Protein AF-A0A2S3YTQ3-F1 (afdb_monomer)

Secondary structure (DSSP, 8-state):
------TT-SSS-----------TTS-HHHHHHHSSSS----HHHHHHHHHHHHHHHHHHTTTTPEEPPHHHHHHHGGG-TTS-TTT-EEESS---SSSS-EEETTEEE-SS---TTSHHHHHHHHHHHHHHHHHHHTTSHHHHHHHHHHHHHHHHHHHSS--GG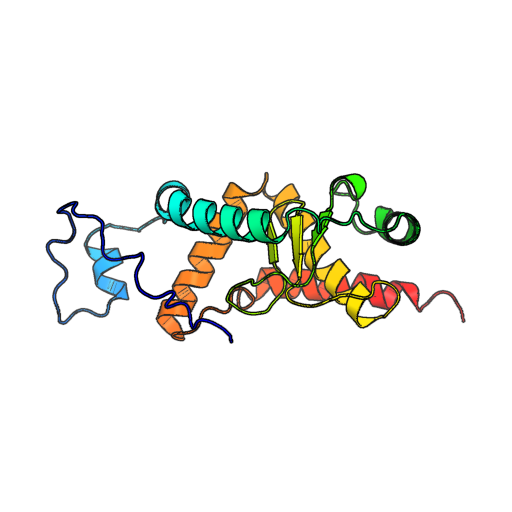G-HHHHHHHHHHHHHHHHTTSTT--

Radius of gyration: 19.58 Å; Cα contacts (8 Å, |Δi|>4): 177; chains: 1; bounding box: 62×34×47 Å

Organism: NCBI:txid194963

Sequence (190 aa):
MFTKFTLVAVILSYPGSAIAACDSDENCSRCLISAFGSCQLTYEAVRPIVDAYRSSLAHQATGRWQSLPSEFSDQIRGKFPSIDLDHVRYATNIFTVHGQAITIGYQIYFPHEIDLREPDGKRLMYHELQHVVQYEDRGGVEPFLVEYIAKAIGKIVQKRSFNVHDDIDLEAEANKKADSVHSGGSASNL

Mean predicted aligned error: 10.93 Å

InterPro domains:
  IPR025295 eCIS core domain [PF13699] (68-137)

Structure (mmCIF, N/CA/C/O backbone):
data_AF-A0A2S3YTQ3-F1
#
_entry.id   AF-A0A2S3YTQ3-F1
#
loop_
_atom_site.group_PDB
_atom_site.id
_atom_site.type_symbol
_atom_site.label_atom_id
_atom_site.label_alt_id
_atom_site.label_comp_id
_atom_site.label_asym_id
_atom_site.label_entity_id
_atom_site.label_seq_id
_atom_site.pdbx_PDB_ins_code
_atom_site.Cartn_x
_atom_site.Cartn_y
_atom_site.Cartn_z
_atom_site.occupancy
_atom_site.B_iso_or_equiv
_atom_site.auth_seq_id
_atom_site.auth_comp_id
_atom_site.auth_asym_id
_atom_site.auth_atom_id
_atom_site.pdbx_PDB_model_num
ATOM 1 N N . MET A 1 1 ? 19.917 13.786 16.518 1.00 34.94 1 MET A N 1
ATOM 2 C CA . MET A 1 1 ? 21.014 14.126 15.587 1.00 34.94 1 MET A CA 1
ATOM 3 C C . MET A 1 1 ? 20.782 13.291 14.332 1.00 34.94 1 MET A C 1
ATOM 5 O O . MET A 1 1 ? 21.156 12.131 14.313 1.00 34.94 1 MET A O 1
ATOM 9 N N . PHE A 1 2 ? 19.998 13.804 13.376 1.00 35.25 2 PHE A N 1
ATOM 10 C CA . PHE A 1 2 ? 19.544 13.040 12.206 1.00 35.25 2 PHE A CA 1
ATOM 11 C C . PHE A 1 2 ? 20.445 13.338 11.009 1.00 35.25 2 PHE A C 1
ATOM 13 O O . PHE A 1 2 ? 20.527 14.475 10.544 1.00 35.25 2 PHE A O 1
ATOM 20 N N . THR A 1 3 ? 21.142 12.309 10.543 1.00 42.28 3 THR A N 1
ATOM 21 C CA . THR A 1 3 ? 22.000 12.336 9.362 1.00 42.28 3 THR A CA 1
ATOM 22 C C . THR A 1 3 ? 21.125 12.530 8.124 1.00 42.28 3 THR A C 1
ATOM 24 O O . THR A 1 3 ? 20.299 11.680 7.801 1.00 42.28 3 THR A O 1
ATOM 27 N N . LYS A 1 4 ? 21.278 13.668 7.439 1.00 38.62 4 LYS A N 1
ATOM 28 C CA . LYS A 1 4 ? 20.698 13.906 6.113 1.00 38.62 4 LYS A CA 1
ATOM 29 C C . LYS A 1 4 ? 21.342 12.919 5.134 1.00 38.62 4 LYS A C 1
ATOM 31 O O . LYS A 1 4 ? 22.498 13.105 4.767 1.00 38.62 4 LYS A O 1
ATOM 36 N N . PHE A 1 5 ? 20.629 11.864 4.751 1.00 43.75 5 PHE A N 1
ATOM 37 C CA . PHE A 1 5 ? 21.089 10.940 3.718 1.00 43.75 5 PHE A CA 1
ATOM 38 C C . PHE A 1 5 ? 20.671 11.443 2.336 1.00 43.75 5 PHE A C 1
ATOM 40 O O . PHE A 1 5 ? 19.493 11.554 2.005 1.00 43.75 5 PHE A O 1
ATOM 47 N N . THR A 1 6 ? 21.686 11.761 1.542 1.00 44.16 6 THR A N 1
ATOM 48 C CA . THR A 1 6 ? 21.637 12.104 0.124 1.00 44.16 6 THR A CA 1
ATOM 49 C C . THR A 1 6 ? 21.164 10.899 -0.695 1.00 44.16 6 THR A C 1
ATOM 51 O O . THR A 1 6 ? 21.973 10.073 -1.106 1.00 44.16 6 THR A O 1
ATOM 54 N N . LEU A 1 7 ? 19.862 10.792 -0.966 1.00 40.72 7 LEU A N 1
ATOM 55 C CA . LEU A 1 7 ? 19.300 9.808 -1.904 1.00 40.72 7 LEU A CA 1
ATOM 56 C C . LEU A 1 7 ? 19.211 10.389 -3.332 1.00 40.72 7 LEU A C 1
ATOM 58 O O . LEU A 1 7 ? 18.142 10.421 -3.930 1.00 40.72 7 LEU A O 1
ATOM 62 N N . VAL A 1 8 ? 20.325 10.907 -3.867 1.00 43.50 8 VAL A N 1
ATOM 63 C CA . VAL A 1 8 ? 20.389 11.449 -5.250 1.00 43.50 8 VAL A CA 1
ATOM 64 C C . VAL A 1 8 ? 21.513 10.812 -6.091 1.00 43.50 8 VAL A C 1
ATOM 66 O O . VAL A 1 8 ? 21.651 11.112 -7.269 1.00 43.50 8 VAL A O 1
ATOM 69 N N . ALA A 1 9 ? 22.296 9.867 -5.560 1.00 40.91 9 ALA A N 1
ATOM 70 C CA . ALA A 1 9 ? 23.506 9.387 -6.243 1.00 40.91 9 ALA A CA 1
ATOM 71 C C . ALA A 1 9 ? 23.606 7.855 -6.382 1.00 40.91 9 ALA A C 1
ATOM 73 O O . ALA A 1 9 ? 24.627 7.279 -6.027 1.00 40.91 9 ALA A O 1
ATOM 74 N N . VAL A 1 10 ? 22.573 7.180 -6.903 1.00 43.53 10 VAL A N 1
ATOM 75 C CA . VAL A 1 10 ? 22.674 5.740 -7.264 1.00 43.53 10 VAL A CA 1
ATOM 76 C C . VAL A 1 10 ? 22.369 5.466 -8.748 1.00 43.53 10 VAL A C 1
ATOM 78 O O . VAL A 1 10 ? 22.347 4.322 -9.177 1.00 43.53 10 VAL A O 1
ATOM 81 N N . ILE A 1 11 ? 22.223 6.498 -9.588 1.00 46.12 11 ILE A N 1
ATOM 82 C CA . ILE A 1 11 ? 21.980 6.310 -11.036 1.00 46.12 11 ILE A CA 1
ATOM 83 C C . ILE A 1 11 ? 23.249 6.502 -11.900 1.00 46.12 11 ILE A C 1
ATOM 85 O O . ILE A 1 11 ? 23.242 6.153 -13.073 1.00 46.12 11 ILE A O 1
ATOM 89 N N . LEU A 1 12 ? 24.384 6.970 -11.360 1.00 41.44 12 LEU A N 1
ATOM 90 C CA . LEU A 1 12 ? 25.536 7.387 -12.191 1.00 41.44 12 LEU A CA 1
ATOM 91 C C . LEU A 1 12 ? 26.785 6.483 -12.158 1.00 41.44 12 LEU A C 1
ATOM 93 O O . LEU A 1 12 ? 27.816 6.871 -12.700 1.00 41.44 12 LEU A O 1
ATOM 97 N N . SER A 1 13 ? 26.721 5.277 -11.587 1.00 40.12 13 SER A N 1
ATOM 98 C CA . SER A 1 13 ? 27.918 4.429 -11.393 1.00 40.12 13 SER A CA 1
ATOM 99 C C . SER A 1 13 ? 27.903 3.105 -12.164 1.00 40.12 13 SER A C 1
ATOM 101 O O . SER A 1 13 ? 28.521 2.142 -11.717 1.00 40.12 13 SER A O 1
ATOM 103 N N . TYR A 1 14 ? 27.212 3.025 -13.303 1.00 42.38 14 TYR A N 1
ATOM 104 C CA . TYR A 1 14 ? 27.374 1.909 -14.240 1.00 42.38 14 TYR A CA 1
ATOM 105 C C . TYR A 1 14 ? 28.350 2.316 -15.356 1.00 42.38 14 TYR A C 1
ATOM 107 O O . TYR A 1 14 ? 27.951 3.030 -16.277 1.00 42.38 14 TYR A O 1
ATOM 115 N N . PRO A 1 15 ? 29.627 1.883 -15.320 1.00 44.59 15 PRO A N 1
ATOM 116 C CA . PRO A 1 15 ? 30.529 2.027 -16.452 1.00 44.59 15 PRO A CA 1
ATOM 117 C C . PRO A 1 15 ? 30.199 0.925 -17.465 1.00 44.59 15 PRO A C 1
ATOM 119 O O . PRO A 1 15 ? 30.827 -0.128 -17.507 1.00 44.59 15 PRO A O 1
ATOM 122 N N . GLY A 1 16 ? 29.151 1.155 -18.249 1.00 44.16 16 GLY A N 1
ATOM 123 C CA . GLY A 1 16 ? 28.757 0.317 -19.374 1.00 44.16 16 GLY A CA 1
ATOM 124 C C . GLY A 1 16 ? 28.408 1.215 -20.548 1.00 44.16 16 GLY A C 1
ATOM 125 O O . GLY A 1 16 ? 27.304 1.741 -20.632 1.00 44.16 16 GLY A O 1
ATOM 126 N N . SER A 1 17 ? 29.387 1.446 -21.414 1.00 48.50 17 SER A N 1
ATOM 127 C CA . SER A 1 17 ? 29.327 2.324 -22.578 1.00 48.50 17 SER A CA 1
ATOM 128 C C . SER A 1 17 ? 28.243 1.895 -23.575 1.00 48.50 17 SER A C 1
ATOM 130 O O . SER A 1 17 ? 28.508 1.115 -24.484 1.00 48.50 17 SER A O 1
ATOM 132 N N . ALA A 1 18 ? 27.026 2.416 -23.418 1.00 47.38 18 ALA A N 1
ATOM 133 C CA . ALA A 1 18 ? 25.974 2.358 -24.439 1.00 47.38 18 ALA A CA 1
ATOM 134 C C . ALA A 1 18 ? 25.052 3.598 -24.450 1.00 47.38 18 ALA A C 1
ATOM 136 O O . ALA A 1 18 ? 23.986 3.561 -25.052 1.00 47.38 18 ALA A O 1
ATOM 137 N N . ILE A 1 19 ? 25.452 4.713 -23.823 1.00 48.53 19 ILE A N 1
ATOM 138 C CA . ILE A 1 19 ? 24.722 5.999 -23.886 1.00 48.53 19 ILE A CA 1
ATOM 139 C C . ILE A 1 19 ? 25.449 6.960 -24.840 1.00 48.53 19 ILE A C 1
ATOM 141 O O . ILE A 1 19 ? 25.784 8.089 -24.488 1.00 48.53 19 ILE A O 1
A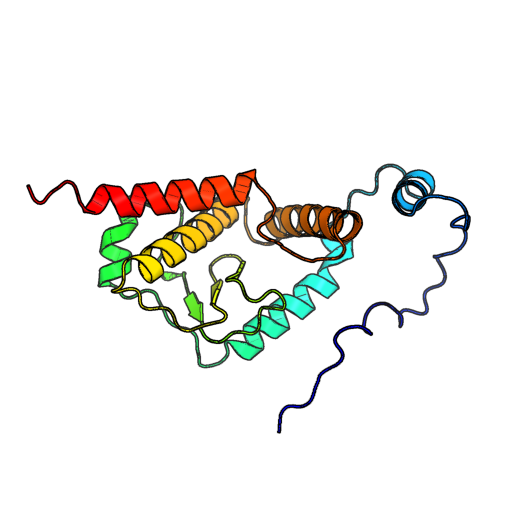TOM 145 N N . ALA A 1 20 ? 25.778 6.488 -26.041 1.00 48.97 20 ALA A N 1
ATOM 146 C CA . ALA A 1 20 ? 26.276 7.354 -27.102 1.00 48.97 20 ALA A CA 1
ATOM 147 C C . ALA A 1 20 ? 25.112 7.711 -28.036 1.00 48.97 20 ALA A C 1
ATOM 149 O O . ALA A 1 20 ? 24.474 6.814 -28.577 1.00 48.97 20 ALA A O 1
ATOM 150 N N . ALA A 1 21 ? 24.920 9.020 -28.234 1.00 46.22 21 ALA A N 1
ATOM 151 C CA . ALA A 1 21 ? 23.995 9.688 -29.156 1.00 46.22 21 ALA A CA 1
ATOM 152 C C . ALA A 1 21 ? 22.568 9.978 -28.644 1.00 46.22 21 ALA A C 1
ATOM 154 O O . ALA A 1 21 ? 21.586 9.483 -29.186 1.00 46.22 21 ALA A O 1
ATOM 155 N N . CYS A 1 22 ? 22.453 10.888 -27.672 1.00 51.84 22 CYS A N 1
ATOM 156 C CA . CYS A 1 22 ? 21.322 11.820 -27.655 1.00 51.84 22 CYS A CA 1
ATOM 157 C C . CYS A 1 22 ? 21.824 13.205 -28.060 1.00 51.84 22 CYS A C 1
ATOM 159 O O . CYS A 1 22 ? 22.803 13.686 -27.488 1.00 51.84 22 CYS A O 1
ATOM 161 N N . ASP A 1 23 ? 21.173 13.812 -29.052 1.00 50.62 23 ASP A N 1
ATOM 162 C CA . ASP A 1 23 ? 21.383 15.208 -29.437 1.00 50.62 23 ASP A CA 1
ATOM 163 C C . ASP A 1 23 ? 20.986 16.123 -28.264 1.00 50.62 23 ASP A C 1
ATOM 165 O O . ASP A 1 23 ? 19.951 15.913 -27.626 1.00 50.62 23 ASP A O 1
ATOM 169 N N . SER A 1 24 ? 21.826 17.108 -27.944 1.00 50.69 24 SER A N 1
ATOM 170 C CA . SER A 1 24 ? 21.625 18.022 -26.815 1.00 50.69 24 SER A CA 1
ATOM 171 C C . SER A 1 24 ? 20.449 18.986 -27.002 1.00 50.69 24 SER A C 1
ATOM 173 O O . SER A 1 24 ? 20.013 19.575 -26.014 1.00 50.69 24 SER A O 1
ATOM 175 N N . ASP A 1 25 ? 19.926 19.119 -28.226 1.00 53.38 25 ASP A N 1
ATOM 176 C CA . ASP A 1 25 ? 18.811 20.019 -28.548 1.00 53.38 25 ASP A CA 1
ATOM 177 C C . ASP A 1 25 ? 17.437 19.315 -28.637 1.00 53.38 25 ASP A C 1
ATOM 179 O O . ASP A 1 25 ? 16.410 19.973 -28.830 1.00 53.38 25 ASP A O 1
ATOM 183 N N . GLU A 1 26 ? 17.362 17.991 -28.436 1.00 44.72 26 GLU A N 1
ATOM 184 C CA . GLU A 1 26 ? 16.084 17.269 -28.413 1.00 44.72 26 GLU A CA 1
ATOM 185 C C . GLU A 1 26 ? 15.506 17.125 -26.995 1.00 44.72 26 GLU A C 1
ATOM 187 O O . GLU A 1 26 ? 16.148 16.665 -26.051 1.00 44.72 26 GLU A O 1
ATOM 192 N N . ASN A 1 27 ? 14.224 17.475 -26.850 1.00 48.12 27 ASN A N 1
ATOM 193 C CA . ASN A 1 27 ? 13.436 17.249 -25.637 1.00 48.12 27 ASN A CA 1
ATOM 194 C C . ASN A 1 27 ? 13.597 15.787 -25.168 1.00 48.12 27 ASN A C 1
ATOM 196 O O . ASN A 1 27 ? 13.400 14.867 -25.960 1.00 48.12 27 ASN A O 1
ATOM 200 N N . CYS A 1 28 ? 13.916 15.566 -23.887 1.00 45.78 28 CYS A N 1
ATOM 201 C CA . CYS A 1 28 ? 14.291 14.262 -23.305 1.00 45.78 28 CYS A CA 1
ATOM 202 C C . CYS A 1 28 ? 13.309 13.106 -23.627 1.00 45.78 28 CYS A C 1
ATOM 204 O O . CYS A 1 28 ? 13.695 11.941 -23.698 1.00 45.78 28 CYS A O 1
ATOM 206 N N . SER A 1 29 ? 12.044 13.428 -23.902 1.00 50.31 29 SER A N 1
ATOM 207 C CA . SER A 1 29 ? 11.003 12.488 -24.327 1.00 50.31 29 SER A CA 1
ATOM 208 C C . SER A 1 29 ? 11.148 11.961 -25.763 1.00 50.31 29 SER A C 1
ATOM 210 O O . SER A 1 29 ? 10.616 10.893 -26.053 1.00 50.31 29 SER A O 1
ATOM 212 N N . ARG A 1 30 ? 11.860 12.651 -26.664 1.00 47.81 30 ARG A N 1
ATOM 213 C CA . ARG A 1 30 ? 12.095 12.189 -28.043 1.00 47.81 30 ARG A CA 1
ATOM 214 C C . ARG A 1 30 ? 13.328 11.309 -28.184 1.00 47.81 30 ARG A C 1
ATOM 216 O O . ARG A 1 30 ? 13.220 10.310 -28.886 1.00 47.81 30 ARG A O 1
ATOM 223 N N . CYS A 1 31 ? 14.420 11.580 -27.466 1.00 47.06 31 CYS A N 1
ATOM 224 C CA . CYS A 1 31 ? 15.629 10.764 -27.617 1.00 47.06 31 CYS A CA 1
ATOM 225 C C . CYS A 1 31 ? 15.421 9.293 -27.199 1.00 47.06 31 CYS A C 1
ATOM 227 O O . CYS A 1 31 ? 15.906 8.369 -27.848 1.00 47.06 31 CYS A O 1
ATOM 229 N N . LEU A 1 32 ? 14.616 9.045 -26.160 1.00 48.44 32 LEU A N 1
ATOM 230 C CA . LEU A 1 32 ? 14.287 7.676 -25.744 1.00 48.44 32 LEU A CA 1
ATOM 231 C C . LEU A 1 32 ? 13.387 6.937 -26.748 1.00 48.44 32 LEU A C 1
ATOM 233 O O . LEU A 1 32 ? 13.409 5.711 -26.803 1.00 48.44 32 LEU A O 1
ATOM 237 N N . ILE A 1 33 ? 12.603 7.664 -27.548 1.00 47.81 33 ILE A N 1
ATOM 238 C CA . ILE A 1 33 ? 11.695 7.084 -28.546 1.00 47.81 33 ILE A CA 1
ATOM 239 C C . ILE A 1 33 ? 12.413 6.880 -29.887 1.00 47.81 33 ILE A C 1
ATOM 241 O O . ILE A 1 33 ? 12.159 5.881 -30.558 1.00 47.81 33 ILE A O 1
ATOM 245 N N . SER A 1 34 ? 13.309 7.795 -30.274 1.00 45.00 34 SER A N 1
ATOM 246 C CA . SER A 1 34 ? 14.026 7.755 -31.553 1.00 45.00 34 SER A CA 1
ATOM 247 C C . SER A 1 34 ? 15.193 6.761 -31.561 1.00 45.00 34 SER A C 1
ATOM 249 O O . SER A 1 34 ? 15.391 6.091 -32.572 1.00 45.00 34 SER A O 1
ATOM 251 N N . ALA A 1 35 ? 15.917 6.593 -30.447 1.00 51.66 35 ALA A N 1
ATOM 252 C CA . ALA A 1 35 ? 17.022 5.631 -30.356 1.00 51.66 35 ALA A CA 1
ATOM 253 C C . ALA A 1 35 ? 16.562 4.179 -30.097 1.00 51.66 35 ALA A C 1
ATOM 255 O O . ALA A 1 35 ? 17.279 3.240 -30.437 1.00 51.66 35 ALA A O 1
ATOM 256 N N . PHE A 1 36 ? 15.366 3.982 -29.525 1.00 49.56 36 PHE A N 1
ATOM 257 C CA . PHE A 1 36 ? 14.917 2.678 -29.010 1.00 49.56 36 PHE A CA 1
ATOM 258 C C . PHE A 1 36 ? 13.466 2.325 -29.357 1.00 49.56 36 PHE A C 1
ATOM 260 O O . PHE A 1 36 ? 12.804 1.701 -28.536 1.00 49.56 36 PHE A O 1
ATOM 267 N N . GLY A 1 37 ? 12.967 2.746 -30.529 1.00 40.19 37 GLY A N 1
ATOM 268 C CA . GLY A 1 37 ? 11.672 2.363 -31.121 1.00 40.19 37 GLY A CA 1
ATOM 269 C C . GLY A 1 37 ? 10.688 1.667 -30.171 1.00 40.19 37 GLY A C 1
ATOM 270 O O . GLY A 1 37 ? 10.783 0.463 -29.963 1.00 40.19 37 GLY A O 1
ATOM 271 N N . SER A 1 38 ? 9.731 2.414 -29.606 1.00 45.97 38 SER A N 1
ATOM 272 C CA . SER A 1 38 ? 8.792 1.925 -28.577 1.00 45.97 38 SER A CA 1
ATOM 273 C C . SER A 1 38 ? 9.508 1.241 -27.406 1.00 45.97 38 SER A C 1
ATOM 275 O O . SER A 1 38 ? 9.496 0.019 -27.285 1.00 45.97 38 SER A O 1
ATOM 277 N N . CYS A 1 39 ? 10.104 2.043 -26.519 1.00 50.59 39 CYS A N 1
ATOM 278 C CA . CYS A 1 39 ? 10.697 1.560 -25.277 1.00 50.59 39 CYS A CA 1
ATOM 279 C C . CYS A 1 39 ? 9.591 0.980 -24.378 1.00 50.59 39 CYS A C 1
ATOM 281 O O . CYS A 1 39 ? 9.001 1.670 -23.545 1.00 50.59 39 CYS A O 1
ATOM 283 N N . GLN A 1 40 ? 9.251 -0.290 -24.601 1.00 58.50 40 GLN A N 1
ATOM 284 C CA . GLN A 1 40 ? 8.528 -1.092 -23.633 1.00 58.50 40 GLN A CA 1
ATOM 285 C C . GLN A 1 40 ? 9.483 -1.271 -22.465 1.00 58.50 40 GLN A C 1
ATOM 287 O O . GLN A 1 40 ? 10.433 -2.049 -22.525 1.00 58.50 40 GLN A O 1
ATOM 292 N N . LEU A 1 41 ? 9.267 -0.473 -21.426 1.00 65.06 41 LEU A N 1
ATOM 293 C CA . LEU A 1 41 ? 9.999 -0.579 -20.181 1.00 65.06 41 LEU A CA 1
ATOM 294 C C . LEU A 1 41 ? 9.635 -1.939 -19.575 1.00 65.06 41 LEU A C 1
ATOM 296 O O . LEU A 1 41 ? 8.546 -2.117 -19.032 1.00 65.06 41 LEU A O 1
ATOM 300 N N . THR A 1 42 ? 10.494 -2.937 -19.774 1.00 77.56 42 THR A N 1
ATOM 301 C CA . THR A 1 42 ? 10.262 -4.277 -19.234 1.00 77.56 42 THR A CA 1
ATOM 302 C C . THR A 1 42 ? 10.520 -4.270 -17.733 1.00 77.56 42 THR A C 1
ATOM 304 O O . THR A 1 42 ? 11.316 -3.471 -17.232 1.00 77.56 42 THR A O 1
ATOM 307 N N . TYR A 1 43 ? 9.885 -5.195 -17.009 1.00 79.81 43 TYR A N 1
ATOM 308 C CA . TYR A 1 43 ? 10.185 -5.411 -15.593 1.00 79.81 43 TYR A CA 1
ATOM 309 C C . TYR A 1 43 ? 11.685 -5.577 -15.355 1.00 79.81 43 TYR A C 1
ATOM 311 O O . TYR A 1 43 ? 12.239 -4.934 -14.473 1.00 79.81 43 TYR A O 1
ATOM 319 N N . GLU A 1 44 ? 12.356 -6.355 -16.206 1.00 83.69 44 GLU A N 1
ATOM 320 C CA . GLU A 1 44 ? 13.792 -6.625 -16.119 1.00 83.69 44 GLU A CA 1
ATOM 321 C C . GLU A 1 44 ? 14.654 -5.356 -16.109 1.00 83.69 44 GLU A C 1
ATOM 323 O O . GLU A 1 44 ? 15.644 -5.297 -15.382 1.00 83.69 44 GLU A O 1
ATOM 328 N N . ALA A 1 45 ? 14.261 -4.312 -16.847 1.00 82.44 45 ALA A N 1
ATOM 329 C CA . ALA A 1 45 ? 15.005 -3.055 -16.882 1.00 82.44 45 ALA A CA 1
ATOM 330 C C . ALA A 1 45 ? 14.949 -2.287 -15.548 1.00 82.44 45 ALA A C 1
ATOM 332 O O . ALA A 1 45 ? 15.903 -1.595 -15.192 1.00 82.44 45 ALA A O 1
ATOM 333 N N . VAL A 1 46 ? 13.849 -2.409 -14.798 1.00 78.38 46 VAL A N 1
ATOM 334 C CA . VAL A 1 46 ? 13.651 -1.715 -13.509 1.00 78.38 46 VAL A CA 1
ATOM 335 C C . VAL A 1 46 ? 13.810 -2.618 -12.298 1.00 78.38 46 VAL A C 1
ATOM 337 O O . VAL A 1 46 ? 13.911 -2.110 -11.180 1.00 78.38 46 VAL A O 1
ATOM 340 N N . ARG A 1 47 ? 13.881 -3.936 -12.500 1.00 85.44 47 ARG A N 1
ATOM 341 C CA . ARG A 1 47 ? 13.932 -4.940 -11.437 1.00 85.44 47 ARG A CA 1
ATOM 342 C C . ARG A 1 47 ? 14.978 -4.619 -10.366 1.00 85.44 47 ARG A C 1
ATOM 344 O O . ARG A 1 47 ? 14.603 -4.626 -9.199 1.00 85.44 47 ARG A O 1
ATOM 351 N N . PRO A 1 48 ? 16.229 -4.222 -10.686 1.00 86.38 48 PRO A N 1
ATOM 352 C CA . PRO A 1 48 ? 17.214 -3.908 -9.648 1.00 86.38 48 PRO A CA 1
ATOM 353 C C . PRO A 1 48 ? 16.801 -2.745 -8.733 1.00 86.38 48 PRO A C 1
ATOM 355 O O . PRO A 1 48 ? 17.056 -2.780 -7.531 1.00 86.38 48 PRO A O 1
ATOM 358 N N . ILE A 1 49 ? 16.143 -1.720 -9.286 1.00 81.56 49 ILE A N 1
ATOM 359 C CA . ILE A 1 49 ? 15.664 -0.556 -8.526 1.00 81.56 49 ILE A CA 1
ATOM 360 C C . ILE A 1 49 ? 14.488 -0.972 -7.640 1.00 81.56 49 ILE A C 1
ATOM 362 O O . ILE A 1 49 ? 14.440 -0.620 -6.461 1.00 81.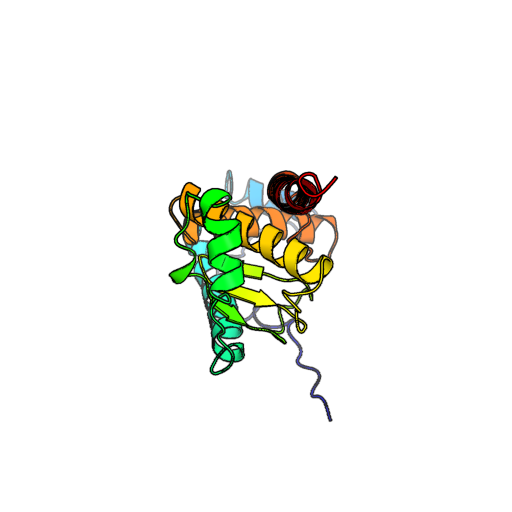56 49 ILE A O 1
ATOM 366 N N . VAL A 1 50 ? 13.566 -1.758 -8.200 1.00 84.38 50 VAL A N 1
ATOM 367 C CA 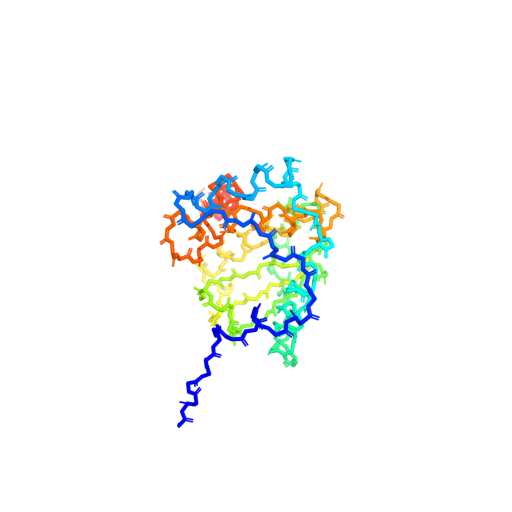. VAL A 1 50 ? 12.417 -2.317 -7.482 1.00 84.38 50 VAL A CA 1
ATOM 368 C C . VAL A 1 50 ? 12.858 -3.193 -6.325 1.00 84.38 50 VAL A C 1
ATOM 370 O O . VAL A 1 50 ? 12.381 -3.013 -5.209 1.00 84.38 50 VAL A O 1
ATOM 373 N N . ASP A 1 51 ? 13.781 -4.115 -6.569 1.00 88.06 51 ASP A N 1
ATOM 374 C CA . ASP A 1 51 ? 14.269 -5.049 -5.564 1.00 88.06 51 ASP A CA 1
ATOM 375 C C . ASP A 1 51 ? 15.025 -4.317 -4.458 1.00 88.06 51 ASP A C 1
ATOM 377 O O . ASP A 1 51 ? 14.802 -4.595 -3.280 1.00 88.06 51 ASP A O 1
ATOM 381 N N . ALA A 1 52 ? 15.847 -3.320 -4.804 1.00 85.81 52 ALA A N 1
ATOM 382 C CA . ALA A 1 52 ? 16.501 -2.469 -3.815 1.00 85.81 52 ALA A CA 1
ATOM 383 C C . ALA A 1 52 ? 15.476 -1.713 -2.952 1.00 85.81 52 ALA A C 1
ATOM 385 O O . ALA A 1 52 ? 15.613 -1.654 -1.726 1.00 85.81 52 ALA A O 1
ATOM 386 N N . TYR A 1 53 ? 14.421 -1.175 -3.569 1.00 86.44 53 TYR A N 1
ATOM 387 C CA . TYR A 1 53 ? 13.364 -0.466 -2.856 1.00 86.44 53 TYR A CA 1
ATOM 388 C C . TYR A 1 53 ? 12.554 -1.395 -1.940 1.00 86.44 53 TYR A C 1
ATOM 390 O O . TYR A 1 53 ? 12.413 -1.120 -0.748 1.00 86.44 53 TYR A O 1
ATOM 398 N N . ARG A 1 54 ? 12.108 -2.547 -2.456 1.00 91.81 54 ARG A N 1
ATOM 399 C CA . ARG A 1 54 ? 11.412 -3.593 -1.689 1.00 91.81 54 ARG A CA 1
ATOM 400 C C . ARG A 1 54 ? 12.262 -4.098 -0.532 1.00 91.81 54 ARG A C 1
ATOM 402 O O . ARG A 1 54 ? 11.764 -4.208 0.585 1.00 91.81 54 ARG A O 1
ATOM 409 N N . SER A 1 55 ? 13.545 -4.361 -0.774 1.00 93.94 55 SER A N 1
ATOM 410 C CA . SER A 1 55 ? 14.482 -4.789 0.263 1.00 93.94 55 SER A CA 1
ATOM 411 C C . SER A 1 55 ? 14.629 -3.732 1.357 1.00 93.94 55 SER A C 1
ATOM 413 O O . SER A 1 55 ? 14.685 -4.087 2.533 1.00 93.94 55 SER A O 1
ATOM 415 N N . SER A 1 56 ? 14.671 -2.444 1.000 1.00 92.94 56 SER A N 1
ATOM 416 C CA . SER A 1 56 ? 14.711 -1.346 1.972 1.00 92.94 56 SER A CA 1
ATOM 417 C C . SER A 1 56 ? 13.448 -1.304 2.838 1.00 92.94 56 SER A C 1
ATOM 419 O O . SER A 1 56 ? 13.550 -1.243 4.064 1.00 92.94 56 SER A O 1
ATOM 421 N N . LEU A 1 57 ? 12.260 -1.392 2.230 1.00 94.44 57 LEU A N 1
ATOM 422 C CA . LEU A 1 57 ? 10.986 -1.423 2.958 1.00 94.44 57 LEU A CA 1
ATOM 423 C C . LEU A 1 57 ? 10.892 -2.643 3.889 1.00 94.44 57 LEU A C 1
ATOM 425 O O . LEU A 1 57 ? 10.591 -2.501 5.075 1.00 94.44 57 LEU A O 1
ATOM 429 N N . ALA A 1 58 ? 11.219 -3.834 3.381 1.00 97.06 58 ALA A N 1
ATOM 430 C CA . ALA A 1 58 ? 11.196 -5.073 4.153 1.00 97.06 58 ALA A CA 1
ATOM 431 C C . ALA A 1 58 ? 12.176 -5.032 5.337 1.00 97.06 58 ALA A C 1
ATOM 433 O O . ALA A 1 58 ? 11.838 -5.462 6.441 1.00 97.06 58 ALA A O 1
ATOM 434 N N . HIS A 1 59 ? 13.372 -4.465 5.140 1.00 98.00 59 HIS A N 1
ATOM 435 C CA . HIS A 1 59 ? 14.339 -4.283 6.218 1.00 98.00 59 HIS A CA 1
ATOM 436 C C . HIS A 1 59 ? 13.781 -3.378 7.325 1.00 98.00 59 HIS A C 1
ATOM 438 O O . HIS A 1 59 ? 13.806 -3.763 8.493 1.00 98.00 59 HIS A O 1
ATOM 444 N N . GLN A 1 60 ? 13.197 -2.229 6.967 1.00 98.00 60 GLN A N 1
ATOM 445 C CA . GLN A 1 60 ? 12.563 -1.313 7.924 1.00 98.00 60 GLN A CA 1
ATOM 446 C C . GLN A 1 60 ? 11.396 -1.954 8.693 1.00 98.00 60 GLN A C 1
ATOM 448 O O . GLN A 1 60 ? 11.188 -1.645 9.867 1.00 98.00 60 GLN A O 1
ATOM 453 N N . ALA A 1 61 ? 10.650 -2.855 8.050 1.00 98.38 61 ALA A N 1
ATOM 454 C CA . ALA A 1 61 ? 9.516 -3.557 8.647 1.00 98.38 61 ALA A CA 1
ATOM 455 C C . ALA A 1 61 ? 9.915 -4.745 9.548 1.00 98.38 61 ALA A C 1
ATOM 457 O O . ALA A 1 61 ? 9.061 -5.335 10.216 1.00 98.38 61 ALA A O 1
ATOM 458 N N . THR A 1 62 ? 11.202 -5.104 9.608 1.00 98.06 62 THR A N 1
ATOM 459 C CA . THR A 1 62 ? 11.683 -6.224 10.431 1.00 98.06 62 THR A CA 1
ATOM 460 C C . THR A 1 62 ? 11.328 -6.004 11.904 1.00 98.06 62 THR A C 1
ATOM 462 O O . THR A 1 62 ? 11.666 -4.982 12.498 1.00 98.06 62 THR A O 1
ATOM 465 N N . GLY A 1 63 ? 10.623 -6.972 12.499 1.00 98.12 63 GLY A N 1
ATOM 466 C CA . GLY A 1 63 ? 10.132 -6.890 13.880 1.00 98.12 63 GLY A CA 1
ATOM 467 C C . GLY A 1 63 ? 8.907 -5.989 14.089 1.00 98.12 63 GLY A C 1
ATOM 468 O O . GLY A 1 63 ? 8.471 -5.840 15.225 1.00 98.12 63 GLY A O 1
ATOM 469 N N . ARG A 1 64 ? 8.338 -5.403 13.024 1.00 98.12 64 ARG A N 1
ATOM 470 C CA . ARG A 1 64 ? 7.169 -4.499 13.077 1.00 98.12 64 ARG A CA 1
ATOM 471 C C . ARG A 1 64 ? 5.932 -5.041 12.360 1.00 98.12 64 ARG A C 1
ATOM 473 O O . ARG A 1 64 ? 4.902 -4.374 12.341 1.00 98.12 64 ARG A O 1
ATOM 480 N N . TRP A 1 65 ? 6.034 -6.228 11.765 1.00 98.50 65 TRP A N 1
ATOM 481 C CA . TRP A 1 65 ? 4.943 -6.852 11.023 1.00 98.50 65 TRP A CA 1
ATOM 482 C C . TRP A 1 65 ? 3.770 -7.236 11.919 1.00 98.50 65 TRP A C 1
ATOM 484 O O . TRP A 1 65 ? 3.861 -8.163 12.724 1.00 98.50 65 TRP A O 1
ATOM 494 N N . GLN A 1 66 ? 2.632 -6.611 11.673 1.00 98.62 66 GLN A N 1
ATOM 495 C CA . GLN A 1 66 ? 1.349 -6.904 12.291 1.00 98.62 66 GLN A CA 1
ATOM 496 C C . GLN A 1 66 ? 0.482 -7.702 11.312 1.00 98.62 66 GLN A C 1
ATOM 498 O O . GLN A 1 66 ? 0.621 -7.572 10.093 1.00 98.62 66 GLN A O 1
ATOM 503 N N . SER A 1 67 ? -0.361 -8.583 11.841 1.00 98.56 67 SER A N 1
ATOM 504 C CA . SER A 1 67 ? -1.476 -9.167 11.086 1.00 98.56 67 SER A CA 1
ATOM 505 C C . SER A 1 67 ? -2.703 -8.281 11.258 1.00 98.56 67 SER A C 1
ATOM 507 O O . SER A 1 67 ? -2.790 -7.537 12.238 1.00 98.56 67 SER A O 1
ATOM 509 N N . LEU A 1 68 ? -3.667 -8.374 10.342 1.00 98.31 68 LEU A N 1
ATOM 510 C CA . LEU A 1 68 ? -4.968 -7.748 10.567 1.00 98.31 68 LEU A CA 1
ATOM 511 C C . LEU A 1 68 ? -5.602 -8.314 11.853 1.00 98.31 68 LEU A C 1
ATOM 513 O O . LEU A 1 68 ? -5.570 -9.532 12.052 1.00 98.31 68 LEU A O 1
ATOM 517 N N . PRO A 1 69 ? -6.179 -7.473 12.733 1.00 98.19 69 PRO A N 1
ATOM 518 C CA . PRO A 1 69 ? -6.953 -7.965 13.867 1.00 98.19 69 PRO A CA 1
ATOM 519 C C . PRO A 1 69 ? -8.080 -8.879 13.378 1.00 98.19 69 PRO A C 1
ATOM 521 O O . PRO A 1 69 ? -8.775 -8.518 12.429 1.00 98.19 69 PRO A O 1
ATOM 524 N N . SER A 1 70 ? -8.290 -10.026 14.029 1.00 97.81 70 SER A N 1
ATOM 525 C CA . SER A 1 70 ? -9.283 -11.018 13.584 1.00 97.81 70 SER A CA 1
ATOM 526 C C . SER A 1 70 ? -10.694 -10.438 13.499 1.00 97.81 70 SER A C 1
ATOM 528 O O . SER A 1 70 ? -11.390 -10.637 12.515 1.00 97.81 70 SER A O 1
ATOM 530 N N . GLU A 1 71 ? -11.089 -9.625 14.483 1.00 97.19 71 GLU A N 1
ATOM 531 C CA . GLU A 1 71 ? -12.379 -8.928 14.456 1.00 97.19 71 GLU A CA 1
ATOM 532 C C . GLU A 1 71 ? -12.525 -8.040 13.209 1.00 97.19 71 GLU A C 1
ATOM 534 O O . GLU A 1 71 ? -13.583 -8.000 12.583 1.00 97.19 71 GLU A O 1
ATOM 539 N N . PHE A 1 72 ? -11.454 -7.342 12.824 1.00 97.00 72 PHE A N 1
ATOM 540 C CA . PHE A 1 72 ? -11.461 -6.482 11.647 1.00 97.00 72 PHE A CA 1
ATOM 541 C C . PHE A 1 72 ? -11.522 -7.301 10.355 1.00 97.00 72 PHE A C 1
ATOM 543 O O . PHE A 1 72 ? -12.324 -6.977 9.479 1.00 97.00 72 PHE A O 1
ATOM 550 N N . SER A 1 73 ? -10.712 -8.360 10.231 1.00 97.69 73 SER A N 1
ATOM 551 C CA . SER A 1 73 ? -10.705 -9.207 9.034 1.00 97.69 73 SER A CA 1
ATOM 552 C C . SER A 1 73 ? -12.032 -9.947 8.855 1.00 97.69 73 SER A C 1
ATOM 554 O O . SER A 1 73 ? -12.573 -9.946 7.750 1.00 97.69 73 SER A O 1
ATOM 556 N N . ASP A 1 74 ? -12.622 -10.478 9.925 1.00 96.81 74 ASP A N 1
ATOM 557 C CA . ASP A 1 74 ? -13.919 -11.161 9.888 1.00 96.81 74 ASP A CA 1
ATOM 558 C C . ASP A 1 74 ? -15.048 -10.231 9.421 1.00 96.81 74 ASP A C 1
ATOM 560 O O . ASP A 1 74 ? -15.869 -10.621 8.588 1.00 96.81 74 ASP A O 1
ATOM 564 N N . GLN A 1 75 ? -15.052 -8.970 9.871 1.00 96.00 75 GLN A N 1
ATOM 565 C CA . GLN A 1 75 ? -16.041 -7.970 9.448 1.00 96.00 75 GLN A CA 1
ATOM 566 C C . GLN A 1 75 ? -15.982 -7.642 7.949 1.00 96.00 75 GLN A C 1
ATOM 568 O O . GLN A 1 75 ? -16.995 -7.244 7.364 1.00 96.00 75 GLN A O 1
ATOM 573 N N . ILE A 1 76 ? -14.814 -7.767 7.312 1.00 96.62 76 ILE A N 1
ATOM 574 C CA . ILE A 1 76 ? -14.619 -7.345 5.916 1.00 96.62 76 ILE A CA 1
ATOM 575 C C . ILE A 1 76 ? -14.356 -8.485 4.943 1.00 96.62 76 ILE A C 1
ATOM 577 O O . ILE A 1 76 ? -14.329 -8.231 3.740 1.00 96.62 76 ILE A O 1
ATOM 581 N N . ARG A 1 77 ? -14.218 -9.727 5.417 1.00 97.12 77 ARG A N 1
ATOM 582 C CA . ARG A 1 77 ? -13.909 -10.898 4.583 1.00 97.12 77 ARG A CA 1
ATOM 583 C C . ARG A 1 77 ? -14.851 -11.029 3.386 1.00 97.12 77 ARG A C 1
ATOM 585 O O . ARG A 1 77 ? -14.403 -11.194 2.259 1.00 97.12 77 ARG A O 1
ATOM 592 N N . GLY A 1 78 ? -16.154 -10.827 3.596 1.00 96.62 78 GLY A N 1
ATOM 593 C CA . GLY A 1 78 ? -17.147 -10.855 2.512 1.00 96.62 78 GLY A CA 1
ATOM 594 C C . GLY A 1 78 ? -17.041 -9.704 1.498 1.00 96.62 78 GLY A C 1
ATOM 595 O O . GLY A 1 78 ? -17.609 -9.790 0.414 1.00 96.62 78 GLY A O 1
ATOM 596 N N . LYS A 1 79 ? -16.328 -8.620 1.826 1.00 96.50 79 LYS A N 1
ATOM 597 C CA . LYS A 1 79 ? -16.162 -7.434 0.968 1.00 96.50 79 LYS A CA 1
ATOM 598 C C . LYS A 1 79 ? -14.912 -7.503 0.083 1.00 96.50 79 LYS A C 1
ATOM 600 O O . LYS A 1 79 ? -14.867 -6.789 -0.925 1.00 96.50 79 LYS A O 1
ATOM 605 N N . PHE A 1 80 ? -13.953 -8.360 0.437 1.00 97.38 80 PHE A N 1
ATOM 606 C CA . PHE A 1 80 ? -12.699 -8.607 -0.282 1.00 97.38 80 PHE A CA 1
ATOM 607 C C . PHE A 1 80 ? -12.521 -10.112 -0.577 1.00 97.38 80 PHE A C 1
ATOM 609 O O . PHE A 1 80 ? -11.578 -10.725 -0.088 1.00 97.38 80 PHE A O 1
ATOM 616 N N . PRO A 1 81 ? -13.433 -10.740 -1.345 1.00 96.88 81 PRO A N 1
ATOM 617 C CA . PRO A 1 81 ? -13.464 -12.196 -1.506 1.00 96.88 81 PRO A CA 1
ATOM 618 C C . PRO A 1 81 ? -12.337 -12.765 -2.380 1.00 96.88 81 PRO A C 1
ATOM 620 O O . PRO A 1 81 ? -12.144 -13.976 -2.385 1.00 96.88 81 PRO A O 1
ATOM 623 N N . SER A 1 82 ? -11.640 -11.928 -3.153 1.00 96.44 82 SER A N 1
ATOM 624 C CA . SER A 1 82 ? -10.573 -12.361 -4.062 1.00 96.44 82 SER A CA 1
ATOM 625 C C . SER A 1 82 ? -9.218 -12.531 -3.383 1.00 96.44 82 SER A C 1
ATOM 627 O O . SER A 1 82 ? -8.334 -13.117 -3.990 1.00 96.44 82 SER A O 1
ATOM 629 N N . ILE A 1 83 ? -9.046 -12.064 -2.144 1.00 97.75 83 ILE A N 1
ATOM 630 C CA . ILE A 1 83 ? -7.765 -12.119 -1.432 1.00 97.75 83 ILE A CA 1
ATOM 631 C C . ILE A 1 83 ? -7.889 -12.892 -0.126 1.00 97.75 83 ILE A C 1
ATOM 633 O O . ILE A 1 83 ? -8.924 -12.868 0.544 1.00 97.75 83 ILE A O 1
ATOM 637 N N . ASP A 1 84 ? -6.794 -13.532 0.274 1.00 97.75 84 ASP A N 1
ATOM 638 C CA . ASP A 1 84 ? -6.679 -14.123 1.602 1.00 97.75 84 ASP A CA 1
ATOM 639 C C . ASP A 1 84 ? -6.221 -13.072 2.626 1.00 97.75 84 ASP A C 1
ATOM 641 O O . ASP A 1 84 ? -5.048 -12.692 2.686 1.00 97.75 84 ASP A O 1
ATOM 645 N N . LEU A 1 85 ? -7.156 -12.596 3.452 1.00 98.06 85 LEU A N 1
ATOM 646 C CA . LEU A 1 85 ? -6.872 -11.614 4.503 1.00 98.06 85 LEU A CA 1
ATOM 647 C C . LEU A 1 85 ? -5.898 -12.135 5.570 1.00 98.06 85 LEU A C 1
ATOM 649 O O . LEU A 1 85 ? -5.261 -11.322 6.239 1.00 98.06 85 LEU A O 1
ATOM 653 N N . ASP A 1 86 ? -5.746 -13.453 5.716 1.00 97.94 86 ASP A N 1
ATOM 654 C CA . ASP A 1 86 ? -4.854 -14.046 6.716 1.00 97.94 86 ASP A CA 1
ATOM 655 C C . ASP A 1 86 ? -3.378 -13.963 6.273 1.00 97.94 86 ASP A C 1
ATOM 657 O O . ASP A 1 86 ? -2.462 -13.982 7.102 1.00 97.94 86 ASP A O 1
ATOM 661 N N . HIS A 1 87 ? -3.135 -13.778 4.969 1.00 97.94 87 HIS A N 1
ATOM 662 C CA . HIS A 1 87 ? -1.816 -13.488 4.406 1.00 97.94 87 HIS A CA 1
ATOM 663 C C . HIS A 1 87 ? -1.446 -12.001 4.445 1.00 97.94 87 HIS A C 1
ATOM 665 O O . HIS A 1 87 ? -0.265 -11.669 4.302 1.00 97.94 87 HIS A O 1
ATOM 671 N N . VAL A 1 88 ? -2.414 -11.102 4.658 1.00 98.38 88 VAL A N 1
ATOM 672 C CA . VAL A 1 88 ? -2.149 -9.660 4.698 1.00 98.38 88 VAL A CA 1
ATOM 673 C C . VAL A 1 88 ? -1.367 -9.295 5.957 1.00 98.38 88 VAL A C 1
ATOM 675 O O . VAL A 1 88 ? -1.771 -9.576 7.089 1.00 98.38 88 VAL A O 1
ATOM 678 N N . ARG A 1 89 ? -0.242 -8.605 5.757 1.00 98.56 89 ARG A N 1
ATOM 679 C CA . ARG A 1 89 ? 0.605 -8.068 6.826 1.00 98.56 89 ARG A CA 1
ATOM 680 C C . ARG A 1 89 ? 0.824 -6.583 6.621 1.00 98.56 89 ARG A C 1
ATOM 682 O O . ARG A 1 89 ? 1.003 -6.134 5.492 1.00 98.56 89 ARG A O 1
ATOM 689 N N . TYR A 1 90 ? 0.882 -5.829 7.714 1.00 98.75 90 TYR A N 1
ATOM 690 C CA . TYR A 1 90 ? 1.208 -4.408 7.656 1.00 98.75 90 TYR A CA 1
ATOM 691 C C . TYR A 1 90 ? 2.290 -4.009 8.658 1.00 98.75 90 TYR A C 1
ATOM 693 O O . TYR A 1 90 ? 2.484 -4.669 9.678 1.00 98.75 90 TYR A O 1
ATOM 701 N N . ALA A 1 91 ? 3.009 -2.930 8.365 1.00 98.69 91 ALA A N 1
ATOM 702 C CA . ALA A 1 91 ? 3.978 -2.318 9.269 1.00 98.69 91 ALA A CA 1
ATOM 703 C C . ALA A 1 91 ? 3.825 -0.793 9.254 1.00 98.69 91 ALA A C 1
ATOM 705 O O . ALA A 1 91 ? 3.588 -0.205 8.201 1.00 98.69 91 ALA A O 1
ATOM 706 N N . THR A 1 92 ? 3.971 -0.154 10.415 1.00 98.62 92 THR A N 1
ATOM 707 C CA . THR A 1 92 ? 3.849 1.301 10.595 1.00 98.62 92 THR A CA 1
ATOM 708 C C . THR A 1 92 ? 5.211 1.967 10.809 1.00 98.62 92 THR A C 1
ATOM 710 O O . THR A 1 92 ? 6.222 1.308 11.087 1.00 98.62 92 THR A O 1
ATOM 713 N N . ASN A 1 93 ? 5.245 3.297 10.674 1.00 98.19 93 ASN A N 1
ATOM 714 C CA . ASN A 1 93 ? 6.456 4.124 10.750 1.00 98.19 93 ASN A CA 1
ATOM 715 C C . ASN A 1 93 ? 7.555 3.690 9.760 1.00 98.19 93 ASN A C 1
ATOM 717 O O . ASN A 1 93 ? 8.732 3.569 10.127 1.00 98.19 93 ASN A O 1
ATOM 721 N N . ILE A 1 94 ? 7.162 3.418 8.513 1.00 97.62 94 ILE A N 1
ATOM 722 C CA . ILE A 1 94 ? 8.050 3.022 7.416 1.00 97.62 94 ILE A CA 1
ATOM 723 C C . ILE A 1 94 ? 8.348 4.223 6.515 1.00 97.62 94 ILE A C 1
ATOM 725 O O . ILE A 1 94 ? 7.449 4.890 6.015 1.00 97.62 94 ILE A O 1
ATOM 729 N N . PHE A 1 95 ? 9.618 4.502 6.243 1.00 94.06 95 PHE A N 1
ATOM 730 C CA . PHE A 1 95 ? 9.988 5.557 5.308 1.00 94.06 95 PHE A CA 1
ATOM 731 C C . PHE A 1 95 ? 9.768 5.097 3.858 1.00 94.06 95 PHE A C 1
ATOM 733 O O . PHE A 1 95 ? 10.584 4.366 3.294 1.00 94.06 95 PHE A O 1
ATOM 740 N N . THR A 1 96 ? 8.677 5.567 3.247 1.00 88.06 96 THR A N 1
ATOM 741 C CA . THR A 1 96 ? 8.262 5.236 1.872 1.00 88.06 96 THR A CA 1
ATOM 742 C C . THR A 1 96 ? 8.813 6.189 0.805 1.00 88.06 96 THR A C 1
ATOM 744 O O . THR A 1 96 ? 8.430 6.104 -0.355 1.00 88.06 96 THR A O 1
ATOM 747 N N . VAL A 1 97 ? 9.745 7.088 1.147 1.00 85.50 97 VAL A N 1
ATOM 748 C CA . VAL A 1 97 ? 10.288 8.165 0.281 1.00 85.50 97 VAL A CA 1
ATOM 749 C C . VAL A 1 97 ? 9.277 9.271 -0.051 1.00 85.50 97 VAL A C 1
ATOM 751 O O . VAL A 1 97 ? 9.634 10.441 0.061 1.00 85.50 97 VAL A O 1
ATOM 754 N N . HIS A 1 98 ? 8.032 8.940 -0.401 1.00 82.81 98 HIS A N 1
ATOM 755 C CA . HIS A 1 98 ? 6.978 9.917 -0.717 1.00 82.81 98 HIS A CA 1
ATOM 756 C C . HIS A 1 98 ? 6.026 10.215 0.454 1.00 82.81 98 HIS A C 1
ATOM 758 O O . HIS A 1 98 ? 5.227 11.143 0.371 1.00 82.81 98 HIS A O 1
ATOM 764 N N . GLY A 1 99 ? 6.121 9.475 1.565 1.00 87.50 99 GLY A N 1
ATOM 765 C CA . GLY A 1 99 ? 5.367 9.772 2.787 1.00 87.50 99 GLY A CA 1
ATOM 766 C C . GLY A 1 99 ? 3.895 9.359 2.750 1.00 87.50 99 GLY A C 1
ATOM 767 O O . GLY A 1 99 ? 3.138 9.767 3.628 1.00 87.50 99 GLY A O 1
ATOM 768 N N . GLN A 1 100 ? 3.495 8.533 1.781 1.00 90.56 100 GLN A N 1
ATOM 769 C CA . GLN A 1 100 ? 2.182 7.877 1.743 1.00 90.56 100 GLN A CA 1
ATOM 770 C C . GLN A 1 100 ? 2.340 6.367 1.933 1.00 90.56 100 GLN A C 1
ATOM 772 O O . GLN A 1 100 ? 3.466 5.856 1.919 1.00 90.56 100 GLN A O 1
ATOM 777 N N . ALA A 1 101 ? 1.228 5.685 2.197 1.00 94.94 101 ALA A N 1
ATOM 778 C CA . ALA A 1 101 ? 1.203 4.237 2.325 1.00 94.94 101 ALA A CA 1
ATOM 779 C C . ALA A 1 101 ? 1.554 3.562 0.991 1.00 94.94 101 ALA A C 1
ATOM 781 O O . ALA A 1 101 ? 1.388 4.153 -0.072 1.00 94.94 101 ALA A O 1
ATOM 782 N N . ILE A 1 102 ? 2.104 2.352 1.061 1.00 93.44 102 ILE A N 1
ATOM 783 C CA . ILE A 1 102 ? 2.399 1.534 -0.117 1.00 93.44 102 ILE A CA 1
ATOM 784 C C . ILE A 1 102 ? 1.970 0.109 0.157 1.00 93.44 102 ILE A C 1
ATOM 786 O O . ILE A 1 102 ? 2.363 -0.475 1.167 1.00 93.44 102 ILE A O 1
ATOM 790 N N . THR A 1 103 ? 1.290 -0.485 -0.810 1.00 95.56 103 THR A N 1
ATOM 791 C CA . THR A 1 103 ? 1.017 -1.918 -0.845 1.00 95.56 103 THR A CA 1
ATOM 792 C C . THR A 1 103 ? 1.907 -2.601 -1.884 1.00 95.56 103 THR A C 1
ATOM 794 O O . THR A 1 103 ? 2.066 -2.101 -2.993 1.00 95.56 103 THR A O 1
ATOM 797 N N . ILE A 1 104 ? 2.512 -3.742 -1.533 1.00 94.75 104 ILE A N 1
ATOM 798 C CA . ILE A 1 104 ? 3.269 -4.610 -2.449 1.00 94.75 104 ILE A CA 1
ATOM 799 C C . ILE A 1 104 ? 2.834 -6.058 -2.221 1.00 94.75 104 ILE A C 1
ATOM 801 O O . ILE A 1 104 ? 3.264 -6.706 -1.262 1.00 94.75 104 ILE A O 1
ATOM 805 N N . GLY A 1 105 ? 1.988 -6.586 -3.108 1.00 95.50 105 GLY A N 1
ATOM 806 C CA . GLY A 1 105 ? 1.355 -7.889 -2.900 1.00 95.50 105 GLY A CA 1
ATOM 807 C C . GLY A 1 105 ? 0.510 -7.869 -1.625 1.00 95.50 105 GLY A C 1
ATOM 808 O O . GLY A 1 105 ? -0.346 -7.010 -1.477 1.00 95.50 105 GLY A O 1
ATOM 809 N N . TYR A 1 106 ? 0.797 -8.768 -0.681 1.00 98.06 106 TYR A N 1
ATOM 810 C CA . TYR A 1 106 ? 0.099 -8.878 0.612 1.00 98.06 106 TYR A CA 1
ATOM 811 C C . TYR A 1 106 ? 0.733 -8.050 1.747 1.00 98.06 106 TYR A C 1
ATOM 813 O O . TYR A 1 106 ? 0.380 -8.209 2.916 1.00 98.06 106 TYR A O 1
ATOM 821 N N . GLN A 1 107 ? 1.709 -7.196 1.434 1.00 98.44 107 GLN A N 1
ATOM 822 C CA . GLN A 1 107 ? 2.455 -6.412 2.418 1.00 98.44 107 GLN A CA 1
ATOM 823 C C . GLN A 1 107 ? 2.124 -4.929 2.293 1.00 98.44 107 GLN A C 1
ATOM 825 O O . GLN A 1 107 ? 2.304 -4.351 1.223 1.00 98.44 107 GLN A O 1
ATOM 830 N N . ILE A 1 108 ? 1.706 -4.311 3.397 1.00 98.31 108 ILE A N 1
ATOM 831 C CA . ILE A 1 108 ? 1.310 -2.902 3.450 1.00 98.31 108 ILE A CA 1
ATOM 832 C C . ILE A 1 108 ? 2.274 -2.126 4.358 1.00 98.31 108 ILE A C 1
ATOM 834 O O . ILE A 1 108 ? 2.532 -2.504 5.502 1.00 98.31 108 ILE A O 1
ATOM 838 N N . TYR A 1 109 ? 2.816 -1.024 3.857 1.00 97.81 109 TYR A N 1
ATOM 839 C CA . TYR A 1 109 ? 3.804 -0.192 4.535 1.00 97.81 109 TYR A CA 1
ATOM 840 C C . TYR A 1 109 ? 3.210 1.192 4.803 1.00 97.81 109 TYR A C 1
ATOM 842 O O . TYR A 1 109 ? 3.001 1.968 3.873 1.00 97.81 109 TYR A O 1
ATOM 850 N N . PHE A 1 110 ? 2.973 1.525 6.071 1.00 98.25 110 PHE A N 1
ATOM 851 C CA . PHE A 1 110 ? 2.441 2.821 6.489 1.00 98.25 110 PHE A CA 1
ATOM 852 C C . PHE A 1 110 ? 3.554 3.742 7.008 1.00 98.25 110 PHE A C 1
ATOM 854 O O . PHE A 1 110 ? 4.346 3.330 7.862 1.00 98.25 110 PHE A O 1
ATOM 861 N N . PRO A 1 111 ? 3.614 5.011 6.567 1.00 97.06 111 PRO A N 1
ATOM 862 C CA . PRO A 1 111 ? 4.628 5.959 7.026 1.00 97.06 111 PRO A CA 1
ATOM 863 C C . PRO A 1 111 ? 4.373 6.532 8.419 1.00 97.06 111 PRO A C 1
ATOM 865 O O . PRO A 1 111 ? 5.272 7.123 9.013 1.00 97.06 111 PRO A O 1
ATOM 868 N N . HIS A 1 112 ? 3.176 6.329 8.957 1.00 97.75 112 HIS A N 1
ATOM 869 C CA . HIS A 1 112 ? 2.761 6.722 10.298 1.00 97.75 112 HIS A CA 1
ATOM 870 C C . HIS A 1 112 ? 1.990 5.574 10.960 1.00 97.75 112 HIS A C 1
ATOM 872 O O . HIS A 1 112 ? 1.690 4.565 10.317 1.00 97.75 112 HIS A O 1
ATOM 878 N N . GLU A 1 113 ? 1.709 5.704 12.255 1.00 98.25 113 GLU A N 1
ATOM 879 C CA . GLU A 1 113 ? 0.796 4.796 12.953 1.00 98.25 113 GLU A CA 1
ATOM 880 C C . GLU A 1 113 ? -0.620 4.899 12.390 1.00 98.25 113 GLU A C 1
ATOM 882 O O . GLU A 1 113 ? -1.077 5.987 12.043 1.00 98.25 113 GLU A O 1
ATOM 887 N N . ILE A 1 114 ? -1.326 3.772 12.354 1.00 97.69 114 ILE A N 1
ATOM 888 C CA . ILE A 1 114 ? -2.737 3.714 11.971 1.00 97.69 114 ILE A CA 1
ATOM 889 C C . ILE A 1 114 ? -3.551 3.092 13.105 1.00 97.69 114 ILE A C 1
ATOM 891 O O . ILE A 1 114 ? -3.098 2.152 13.757 1.00 97.69 114 ILE A O 1
ATOM 895 N N . ASP A 1 115 ? -4.762 3.597 13.331 1.00 97.88 115 ASP A N 1
ATOM 896 C CA . ASP A 1 115 ? -5.706 3.010 14.285 1.00 97.88 115 ASP A CA 1
ATOM 897 C C . ASP A 1 115 ? -6.913 2.447 13.533 1.00 97.88 115 ASP A C 1
ATOM 899 O O . ASP A 1 115 ? -7.757 3.188 13.032 1.00 97.88 115 ASP A O 1
ATOM 903 N N . LEU A 1 116 ? -7.007 1.118 13.459 1.00 97.25 116 LEU A N 1
ATOM 904 C CA . LEU A 1 116 ? -8.109 0.422 12.786 1.00 97.25 116 LEU A CA 1
ATOM 905 C C . LEU A 1 116 ? -9.430 0.478 13.562 1.00 97.25 116 LEU A C 1
ATOM 907 O O . LEU A 1 116 ? -10.424 -0.092 13.115 1.00 97.25 116 LEU A O 1
ATOM 911 N N . ARG A 1 117 ? -9.474 1.134 14.723 1.00 96.25 117 ARG A N 1
ATOM 912 C CA . ARG A 1 117 ? -10.724 1.435 15.431 1.00 96.25 117 ARG A CA 1
ATOM 913 C C . ARG A 1 117 ? -11.339 2.735 14.923 1.00 96.25 117 ARG A C 1
ATOM 915 O O . ARG A 1 117 ? -12.563 2.852 14.920 1.00 96.25 117 ARG A O 1
ATOM 922 N N . GLU A 1 118 ? -10.506 3.647 14.428 1.00 96.81 118 GLU A N 1
ATOM 923 C CA . GLU A 1 118 ? -10.922 4.956 13.942 1.00 96.81 118 GLU A CA 1
ATOM 924 C C . GLU A 1 118 ? -11.391 4.909 12.476 1.00 96.81 118 GLU A C 1
ATOM 926 O O . GLU A 1 118 ? -10.826 4.166 11.664 1.00 96.81 118 GLU A O 1
ATOM 931 N N . PRO A 1 119 ? -12.405 5.712 12.097 1.00 94.38 119 PRO A N 1
ATOM 932 C CA . PRO A 1 119 ? -12.934 5.772 10.734 1.00 94.38 119 PRO A CA 1
ATOM 933 C C . PRO A 1 119 ? -11.868 5.950 9.648 1.00 94.38 119 PRO A C 1
ATOM 935 O O . PRO A 1 119 ? -11.862 5.202 8.668 1.00 94.38 119 PRO A O 1
ATOM 938 N N . ASP A 1 120 ? -10.945 6.891 9.850 1.00 94.94 120 ASP A N 1
ATOM 939 C CA . ASP A 1 120 ? -9.910 7.226 8.869 1.00 94.94 120 ASP A CA 1
ATOM 940 C C . ASP A 1 120 ? -8.885 6.099 8.713 1.00 94.94 120 ASP A C 1
ATOM 942 O O . ASP A 1 120 ? -8.518 5.750 7.591 1.00 94.94 120 ASP A O 1
ATOM 946 N N . GLY A 1 121 ? -8.481 5.463 9.819 1.00 96.38 121 GLY A N 1
ATOM 947 C CA . GLY A 1 121 ? -7.574 4.316 9.784 1.00 96.38 121 GLY A CA 1
ATOM 948 C C . GLY A 1 121 ? -8.201 3.106 9.090 1.00 96.38 121 GLY A C 1
ATOM 949 O O . GLY A 1 121 ? -7.548 2.458 8.271 1.00 96.38 121 GLY A O 1
ATOM 950 N N . LYS A 1 122 ? -9.495 2.842 9.332 1.00 97.25 122 LYS A N 1
ATOM 951 C CA . LYS A 1 122 ? -10.246 1.806 8.601 1.00 97.25 122 LYS A CA 1
ATOM 952 C C . LYS A 1 122 ? -10.324 2.115 7.111 1.00 97.25 122 LYS A C 1
ATOM 954 O O . LYS A 1 122 ? -10.060 1.235 6.297 1.00 97.25 122 LYS A O 1
ATOM 959 N N . ARG A 1 123 ? -10.686 3.351 6.753 1.00 95.94 123 ARG A N 1
ATOM 960 C CA . ARG A 1 123 ? -10.815 3.788 5.357 1.00 95.94 123 ARG A CA 1
ATOM 961 C C . ARG A 1 123 ? -9.493 3.640 4.609 1.00 95.94 123 ARG A C 1
ATOM 963 O O . ARG A 1 123 ? -9.487 3.069 3.523 1.00 95.94 123 ARG A O 1
ATOM 970 N N . LEU A 1 124 ? -8.390 4.089 5.208 1.00 96.06 124 LEU A N 1
ATOM 971 C CA . LEU A 1 124 ? -7.058 3.927 4.636 1.00 96.06 124 LEU A CA 1
ATOM 972 C C . LEU A 1 124 ? -6.699 2.442 4.469 1.00 96.06 124 LEU A C 1
ATOM 974 O O . LEU A 1 124 ? -6.261 2.038 3.402 1.00 96.06 124 LEU A O 1
ATOM 978 N N . MET A 1 125 ? -6.967 1.594 5.466 1.00 98.12 125 MET A N 1
ATOM 979 C CA . MET A 1 125 ? -6.746 0.151 5.323 1.00 98.12 125 MET A CA 1
ATOM 980 C C . MET A 1 125 ? -7.592 -0.466 4.197 1.00 98.12 125 MET A C 1
ATOM 982 O O . MET A 1 125 ? -7.096 -1.305 3.456 1.00 98.12 125 MET A O 1
ATOM 986 N N . TYR A 1 126 ? -8.851 -0.054 4.015 1.00 97.62 126 TYR A N 1
ATOM 987 C CA . TYR A 1 126 ? -9.675 -0.536 2.898 1.00 97.62 126 TYR A CA 1
ATOM 988 C C . TYR A 1 126 ? -9.130 -0.118 1.533 1.00 97.62 126 TYR A C 1
ATOM 990 O O . TYR A 1 126 ? -9.236 -0.894 0.585 1.00 97.62 126 TYR A O 1
ATOM 998 N N . HIS A 1 127 ? -8.562 1.086 1.443 1.00 96.31 127 HIS A N 1
ATOM 999 C CA . HIS A 1 127 ? -7.880 1.565 0.245 1.00 96.31 127 HIS A CA 1
ATOM 1000 C C . HIS A 1 127 ? -6.688 0.652 -0.081 1.00 96.31 127 HIS A C 1
ATOM 1002 O O . HIS A 1 127 ? -6.631 0.085 -1.170 1.00 96.31 127 HIS A O 1
ATOM 1008 N N . GLU A 1 128 ? -5.812 0.398 0.893 1.00 97.06 128 GLU A N 1
ATOM 1009 C CA . GLU A 1 128 ? -4.652 -0.483 0.705 1.00 97.06 128 GLU A CA 1
ATOM 1010 C C . GLU A 1 128 ? -5.046 -1.936 0.391 1.00 97.06 128 GLU A C 1
ATOM 1012 O O . GLU A 1 128 ? -4.454 -2.577 -0.474 1.00 97.06 128 GLU A O 1
ATOM 1017 N N . LEU A 1 129 ? -6.104 -2.462 1.015 1.00 97.62 129 LEU A N 1
ATOM 1018 C CA . LEU A 1 129 ? -6.627 -3.792 0.687 1.00 97.62 129 LEU A CA 1
ATOM 1019 C C . LEU A 1 129 ? -7.144 -3.889 -0.754 1.00 97.62 129 LEU A C 1
ATOM 1021 O O . LEU A 1 129 ? -7.037 -4.955 -1.358 1.00 97.62 129 LEU A O 1
ATOM 1025 N N . GLN A 1 130 ? -7.661 -2.801 -1.336 1.00 96.94 130 GLN A N 1
ATOM 1026 C CA . GLN A 1 130 ? -8.015 -2.805 -2.756 1.00 96.94 130 GLN A CA 1
ATOM 1027 C C . GLN A 1 130 ? -6.770 -2.912 -3.643 1.00 96.94 130 GLN A C 1
ATOM 1029 O O . GLN A 1 130 ? -6.830 -3.577 -4.674 1.00 96.94 130 GLN A O 1
ATOM 1034 N N . HIS A 1 131 ? -5.627 -2.354 -3.237 1.00 94.88 131 HIS A N 1
ATOM 1035 C CA . HIS A 1 131 ? -4.372 -2.608 -3.943 1.00 94.88 131 HIS A CA 1
ATOM 1036 C C . HIS A 1 131 ? -3.942 -4.076 -3.846 1.00 94.88 131 HIS A C 1
ATOM 1038 O O . HIS A 1 131 ? -3.496 -4.635 -4.845 1.00 94.88 131 HIS A O 1
ATOM 1044 N N . VAL A 1 132 ? -4.141 -4.745 -2.702 1.00 96.69 132 VAL A N 1
ATOM 1045 C CA . VAL A 1 132 ? -3.896 -6.200 -2.586 1.00 96.69 132 VAL A CA 1
ATOM 1046 C C . VAL A 1 132 ? -4.766 -6.977 -3.585 1.00 96.69 132 VAL A C 1
ATOM 1048 O O . VAL A 1 132 ? -4.255 -7.840 -4.296 1.00 96.69 132 VAL A O 1
ATOM 1051 N N . VAL A 1 133 ? -6.055 -6.630 -3.705 1.00 96.12 133 VAL A N 1
ATOM 1052 C CA . VAL A 1 133 ? -6.957 -7.212 -4.720 1.00 96.12 133 VAL A CA 1
ATOM 1053 C C . VAL A 1 133 ? -6.425 -6.974 -6.131 1.00 96.12 133 VAL A C 1
ATOM 1055 O O . VAL A 1 133 ? -6.329 -7.904 -6.922 1.00 96.12 133 VAL A O 1
ATOM 1058 N N . GLN A 1 134 ? -6.018 -5.742 -6.437 1.00 92.69 134 GLN A N 1
ATOM 1059 C CA . GLN A 1 134 ? -5.472 -5.384 -7.744 1.00 92.69 134 GLN A CA 1
ATOM 1060 C C . GLN A 1 134 ? -4.197 -6.166 -8.097 1.00 92.69 134 GLN A C 1
ATOM 1062 O O . GLN A 1 134 ? -3.992 -6.445 -9.282 1.00 92.69 134 GLN A O 1
ATOM 1067 N N . TYR A 1 135 ? -3.362 -6.506 -7.107 1.00 93.88 135 TYR A N 1
ATOM 1068 C CA . TYR A 1 135 ? -2.208 -7.391 -7.276 1.00 93.88 135 TYR A CA 1
ATOM 1069 C C . TYR A 1 135 ? -2.635 -8.826 -7.594 1.00 93.88 135 TYR A C 1
ATOM 1071 O O . TYR A 1 135 ? -2.113 -9.413 -8.541 1.00 93.88 135 TYR A O 1
ATOM 1079 N N . GLU A 1 136 ? -3.574 -9.385 -6.829 1.00 94.69 136 GLU A N 1
ATOM 1080 C CA . GLU A 1 136 ? -4.072 -10.750 -7.034 1.00 94.69 136 GLU A CA 1
ATOM 1081 C C . GLU A 1 136 ? -4.721 -10.902 -8.419 1.00 94.69 136 GLU A C 1
ATOM 1083 O O . GLU A 1 136 ? -4.326 -11.764 -9.206 1.00 94.69 136 GLU A O 1
ATOM 1088 N N . ASP A 1 137 ? -5.619 -9.981 -8.780 1.00 92.62 137 ASP A N 1
ATOM 1089 C CA . ASP A 1 137 ? -6.363 -10.003 -10.045 1.00 92.62 137 ASP A CA 1
ATOM 1090 C C . ASP A 1 137 ? -5.452 -9.873 -11.282 1.00 92.62 137 ASP A C 1
ATOM 1092 O O . ASP A 1 137 ? -5.813 -10.303 -12.380 1.00 92.62 137 ASP A O 1
ATOM 1096 N N . ARG A 1 138 ? -4.255 -9.290 -11.126 1.00 89.62 138 ARG A N 1
ATOM 1097 C CA . ARG A 1 138 ? -3.262 -9.113 -12.203 1.00 89.62 138 ARG A CA 1
ATOM 1098 C C . ARG A 1 138 ? -2.179 -10.190 -12.232 1.00 89.62 138 ARG A C 1
ATOM 1100 O O . ARG A 1 138 ? -1.228 -10.070 -13.004 1.00 89.62 138 ARG A O 1
ATOM 1107 N N . GLY A 1 139 ? -2.309 -11.242 -11.427 1.00 90.94 139 GLY A N 1
ATOM 1108 C CA . GLY A 1 139 ? -1.347 -12.344 -11.407 1.00 90.94 139 GLY A CA 1
ATOM 1109 C C . GLY A 1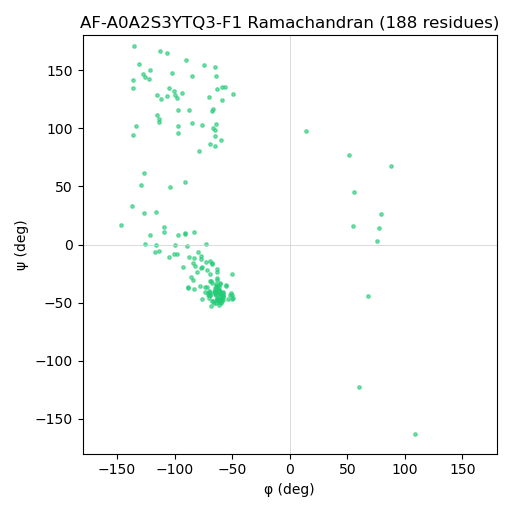 139 ? -0.073 -12.042 -10.613 1.00 90.94 139 GLY A C 1
ATOM 1110 O O . GLY A 1 139 ? 0.973 -12.630 -10.885 1.00 90.94 139 GLY A O 1
ATOM 1111 N N . GLY A 1 140 ? -0.147 -11.139 -9.633 1.00 89.94 140 GLY A N 1
ATOM 1112 C CA . GLY A 1 140 ? 0.896 -10.915 -8.637 1.00 89.94 140 GLY A CA 1
ATOM 1113 C C . GLY A 1 140 ? 1.673 -9.607 -8.787 1.00 89.94 140 GLY A C 1
ATOM 1114 O O . GLY A 1 140 ? 1.247 -8.644 -9.422 1.00 89.94 140 GLY A O 1
ATOM 1115 N N . VAL A 1 141 ? 2.835 -9.562 -8.128 1.00 89.25 141 VAL A N 1
ATOM 1116 C CA . VAL A 1 141 ? 3.594 -8.325 -7.879 1.00 89.25 141 VAL A CA 1
ATOM 1117 C C . VAL A 1 141 ? 4.249 -7.748 -9.134 1.00 89.25 141 VAL A C 1
ATOM 1119 O O . VAL A 1 141 ? 4.236 -6.532 -9.325 1.00 89.25 141 VAL A O 1
ATOM 1122 N N . GLU A 1 142 ? 4.831 -8.598 -9.980 1.00 86.44 142 GLU A N 1
ATOM 1123 C CA . GLU A 1 142 ? 5.630 -8.139 -11.122 1.00 86.44 142 GLU A CA 1
ATOM 1124 C C . GLU A 1 142 ? 4.791 -7.401 -12.176 1.00 86.44 142 GLU A C 1
ATOM 1126 O O . GLU A 1 142 ? 5.158 -6.270 -12.506 1.00 86.44 142 GLU A O 1
ATOM 1131 N N . PRO A 1 143 ? 3.647 -7.938 -12.658 1.00 78.94 143 PRO A N 1
ATOM 1132 C CA . PRO A 1 143 ? 2.860 -7.270 -13.695 1.00 78.94 143 PRO A CA 1
ATOM 1133 C C . PRO A 1 143 ? 2.358 -5.886 -13.263 1.00 78.94 143 PRO A C 1
ATOM 1135 O O . PRO A 1 143 ? 2.413 -4.935 -14.041 1.00 78.94 143 PRO A O 1
ATOM 1138 N N . PHE A 1 144 ? 1.932 -5.749 -12.004 1.00 77.31 144 PHE A N 1
ATOM 1139 C CA . PHE A 1 144 ? 1.425 -4.483 -11.474 1.00 77.31 144 PHE A CA 1
ATOM 1140 C C . PHE A 1 144 ? 2.538 -3.461 -11.218 1.00 77.31 144 PHE A C 1
ATOM 1142 O O . PHE A 1 144 ? 2.378 -2.289 -11.551 1.00 77.31 144 PHE A O 1
ATOM 1149 N N . LEU A 1 145 ? 3.692 -3.875 -10.677 1.00 78.00 145 LEU A N 1
ATOM 1150 C CA . LEU A 1 145 ? 4.796 -2.941 -10.425 1.00 78.00 145 LEU A CA 1
ATOM 1151 C C . LEU A 1 145 ? 5.356 -2.332 -11.713 1.00 78.00 145 LEU A C 1
ATOM 1153 O O . LEU A 1 145 ? 5.739 -1.165 -11.697 1.00 78.00 145 LEU A O 1
ATOM 1157 N N . VAL A 1 146 ? 5.382 -3.075 -12.825 1.00 74.06 146 VAL A N 1
ATOM 1158 C CA . VAL A 1 146 ? 5.767 -2.513 -14.133 1.00 74.06 146 VAL A CA 1
ATOM 1159 C C . VAL A 1 146 ? 4.837 -1.378 -14.529 1.00 74.06 146 VAL A C 1
ATOM 1161 O O . VAL A 1 146 ? 5.307 -0.294 -14.873 1.00 74.06 146 VAL A O 1
ATOM 1164 N N . GLU A 1 147 ? 3.527 -1.619 -14.461 1.00 68.94 147 GLU A N 1
ATOM 1165 C CA . GLU A 1 147 ? 2.512 -0.621 -14.794 1.00 68.94 147 GLU A CA 1
ATOM 1166 C C . GLU A 1 147 ? 2.658 0.616 -13.896 1.00 68.94 147 GLU A C 1
ATOM 1168 O O . GLU A 1 147 ? 2.722 1.747 -14.383 1.00 68.94 147 GLU A O 1
ATOM 1173 N N . TYR A 1 148 ? 2.813 0.390 -12.593 1.00 68.38 148 TYR A N 1
ATOM 1174 C CA . TYR A 1 148 ? 2.935 1.433 -11.584 1.00 68.38 148 TYR A CA 1
ATOM 1175 C C . TYR A 1 148 ? 4.188 2.299 -11.784 1.00 68.38 148 TYR A C 1
ATOM 1177 O O . TYR A 1 148 ? 4.119 3.529 -11.800 1.00 68.38 148 TYR A O 1
ATOM 1185 N N . ILE A 1 149 ? 5.343 1.674 -12.026 1.00 72.19 149 ILE A N 1
ATOM 1186 C CA . ILE A 1 149 ? 6.615 2.373 -12.254 1.00 72.19 149 ILE A CA 1
ATOM 1187 C C . ILE A 1 149 ? 6.606 3.113 -13.584 1.00 72.19 149 ILE A C 1
ATOM 1189 O O . ILE A 1 149 ? 7.035 4.266 -13.632 1.00 72.19 149 ILE A O 1
ATOM 1193 N N . ALA A 1 150 ? 6.100 2.498 -14.656 1.00 66.12 150 ALA A N 1
ATOM 1194 C CA . ALA A 1 150 ? 6.003 3.147 -15.960 1.00 66.12 150 ALA A CA 1
ATOM 1195 C C . ALA A 1 150 ? 5.175 4.439 -15.871 1.00 66.12 150 ALA A C 1
ATOM 1197 O O . ALA A 1 150 ? 5.580 5.488 -16.386 1.00 66.12 150 ALA A O 1
ATOM 1198 N N . LYS A 1 151 ? 4.053 4.396 -15.144 1.00 63.94 151 LYS A N 1
ATOM 1199 C CA . LYS A 1 151 ? 3.187 5.560 -14.934 1.00 63.94 151 LYS A CA 1
ATOM 1200 C C . LYS A 1 151 ? 3.799 6.595 -13.990 1.00 63.94 151 LYS A C 1
ATOM 1202 O O . LYS A 1 151 ? 3.670 7.796 -14.243 1.00 63.94 151 LYS A O 1
ATOM 1207 N N . ALA A 1 152 ? 4.511 6.164 -12.950 1.00 63.22 152 ALA A N 1
ATOM 1208 C CA . ALA A 1 152 ? 5.184 7.06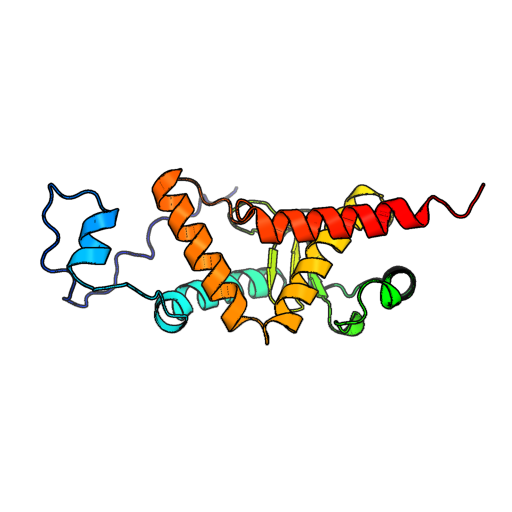6 -12.022 1.00 63.22 152 ALA A CA 1
ATOM 1209 C C . ALA A 1 152 ? 6.375 7.795 -12.672 1.00 63.22 152 ALA A C 1
ATOM 1211 O O . ALA A 1 152 ? 6.498 9.013 -12.534 1.00 63.22 152 ALA A O 1
ATOM 1212 N N . ILE A 1 153 ? 7.204 7.097 -13.458 1.00 61.00 153 ILE A N 1
ATOM 1213 C CA . ILE A 1 153 ? 8.309 7.694 -14.232 1.00 61.00 153 ILE A CA 1
ATOM 1214 C C . ILE A 1 153 ? 7.773 8.735 -15.222 1.00 61.00 153 ILE A C 1
ATOM 1216 O O . ILE A 1 153 ? 8.312 9.842 -15.293 1.00 61.00 153 ILE A O 1
ATOM 1220 N N . GLY A 1 154 ? 6.675 8.434 -15.927 1.00 55.56 154 GLY A N 1
ATOM 1221 C CA . GLY A 1 154 ? 6.027 9.392 -16.828 1.00 55.56 154 GLY A CA 1
ATOM 1222 C C . GLY A 1 154 ? 5.656 10.712 -16.138 1.00 55.56 154 GLY A C 1
ATOM 1223 O O . GLY A 1 154 ? 5.788 11.785 -16.731 1.00 55.56 154 GLY A O 1
ATOM 1224 N N . LYS A 1 155 ? 5.271 10.659 -14.857 1.00 54.25 155 LYS A N 1
ATOM 1225 C CA . LYS A 1 155 ? 4.899 11.841 -14.065 1.00 54.25 155 LY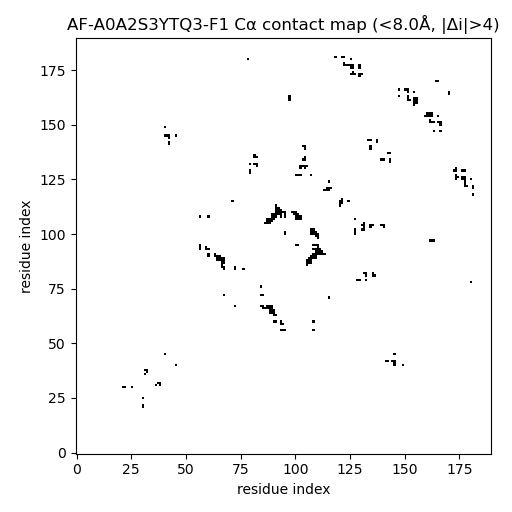S A CA 1
ATOM 1226 C C . LYS A 1 155 ? 6.080 12.563 -13.436 1.00 54.25 155 LYS A C 1
ATOM 1228 O O . LYS A 1 155 ? 6.028 13.789 -13.364 1.00 54.25 155 LYS A O 1
ATOM 1233 N N . ILE A 1 156 ? 7.168 11.871 -13.088 1.00 51.69 156 ILE A N 1
ATOM 1234 C CA . ILE A 1 156 ? 8.430 12.532 -12.704 1.00 51.69 156 ILE A CA 1
ATOM 1235 C C . ILE A 1 156 ? 8.917 13.425 -13.849 1.00 51.69 156 ILE A C 1
ATOM 1237 O O . ILE A 1 156 ? 9.282 14.578 -13.616 1.00 51.69 156 ILE A O 1
ATOM 1241 N N . VAL A 1 157 ? 8.874 12.920 -15.088 1.00 47.22 157 VAL A N 1
ATOM 1242 C CA . VAL A 1 157 ? 9.292 13.677 -16.280 1.00 47.22 157 VAL A CA 1
ATOM 1243 C C . VAL A 1 157 ? 8.412 14.914 -16.496 1.00 47.22 157 VAL A C 1
ATOM 1245 O O . VAL A 1 157 ? 8.918 15.961 -16.892 1.00 47.22 157 VAL A O 1
ATOM 1248 N N . GLN A 1 158 ? 7.114 14.831 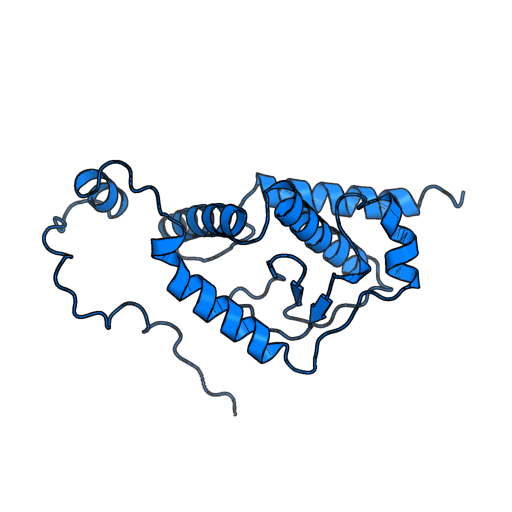-16.187 1.00 50.22 158 GLN A N 1
ATOM 1249 C CA . GLN A 1 158 ? 6.177 15.947 -16.363 1.00 50.22 158 GLN A CA 1
ATOM 1250 C C . GLN A 1 158 ? 6.172 16.958 -15.205 1.00 50.22 158 GLN A C 1
ATOM 1252 O O . GLN A 1 158 ? 6.039 18.155 -15.450 1.00 50.22 158 GLN A O 1
ATOM 1257 N N . LYS A 1 159 ? 6.288 16.507 -13.949 1.00 49.12 159 LYS A N 1
ATOM 1258 C CA . LYS A 1 159 ? 6.033 17.326 -12.747 1.00 49.12 159 LYS A CA 1
ATOM 1259 C C . LYS A 1 159 ? 7.250 17.532 -11.837 1.00 49.12 159 LYS A C 1
ATOM 1261 O O . LYS A 1 159 ? 7.155 18.299 -10.885 1.00 49.12 159 LYS A O 1
ATOM 1266 N N . ARG A 1 160 ? 8.390 16.875 -12.103 1.00 49.81 160 ARG A N 1
ATOM 1267 C CA . ARG A 1 160 ? 9.594 16.851 -11.236 1.00 49.81 160 ARG A CA 1
ATOM 1268 C C . ARG A 1 160 ? 9.340 16.398 -9.788 1.00 49.81 160 ARG A C 1
ATOM 1270 O O . ARG A 1 160 ? 10.190 16.601 -8.925 1.00 49.81 160 ARG A O 1
ATOM 1277 N N . SER A 1 161 ? 8.204 15.767 -9.515 1.00 46.97 161 SER A N 1
ATOM 1278 C CA . SER A 1 161 ? 7.881 15.136 -8.238 1.00 46.97 161 SER A CA 1
ATOM 1279 C C . SER A 1 161 ? 7.452 13.690 -8.478 1.00 46.97 161 SER A C 1
ATOM 1281 O O . SER A 1 161 ? 6.876 13.363 -9.516 1.00 46.97 161 SER A O 1
ATOM 1283 N N . PHE A 1 162 ? 7.771 12.812 -7.529 1.00 46.44 162 PHE A N 1
ATOM 1284 C CA . PHE A 1 162 ? 7.302 11.431 -7.522 1.00 46.44 162 PHE A CA 1
ATOM 1285 C C . PHE A 1 162 ? 6.079 11.360 -6.609 1.00 46.44 162 PHE A C 1
ATOM 1287 O O . PHE A 1 162 ? 6.226 11.296 -5.391 1.00 46.44 162 PHE A O 1
ATOM 1294 N N . ASN A 1 163 ? 4.881 11.440 -7.193 1.00 56.81 163 ASN A N 1
ATOM 1295 C CA . ASN A 1 163 ? 3.652 11.060 -6.505 1.00 56.81 163 ASN A CA 1
ATOM 1296 C C . ASN A 1 163 ? 3.091 9.826 -7.195 1.00 56.81 163 ASN A C 1
ATOM 1298 O O . ASN A 1 163 ? 2.592 9.890 -8.321 1.00 56.81 163 ASN A O 1
ATOM 1302 N N . VAL A 1 164 ? 3.244 8.695 -6.528 1.00 55.41 164 VAL A N 1
ATOM 1303 C CA . VAL A 1 164 ? 2.894 7.400 -7.088 1.00 55.41 164 VAL A CA 1
ATOM 1304 C C . VAL A 1 164 ? 1.373 7.166 -7.080 1.00 55.41 164 VAL A C 1
ATOM 1306 O O . VAL A 1 164 ? 0.852 6.465 -7.940 1.00 55.41 164 VAL A O 1
ATOM 1309 N N . HIS A 1 165 ? 0.655 7.923 -6.245 1.00 55.47 165 HIS A N 1
ATOM 1310 C CA . HIS A 1 165 ? -0.807 7.982 -6.186 1.00 55.47 165 HIS A CA 1
ATOM 1311 C C . HIS A 1 165 ? -1.434 8.924 -7.223 1.00 55.47 165 HIS A C 1
ATOM 1313 O O . HIS A 1 165 ? -2.616 9.255 -7.153 1.00 55.47 165 HIS A O 1
ATOM 1319 N N . ASP A 1 166 ? -0.665 9.422 -8.192 1.00 58.72 166 ASP A N 1
ATOM 1320 C CA . ASP A 1 166 ? -1.267 10.216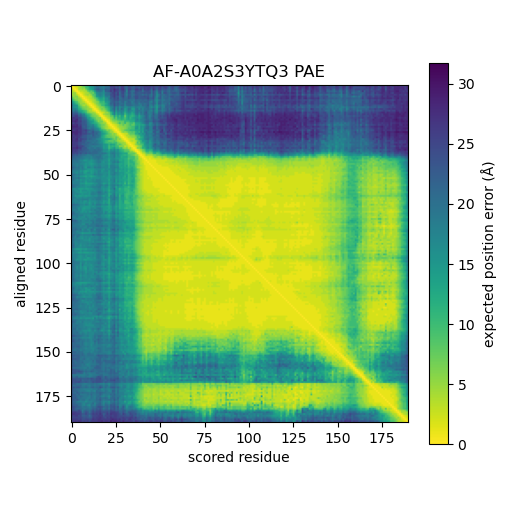 -9.257 1.00 58.72 166 ASP A CA 1
ATOM 1321 C C . ASP A 1 166 ? -1.978 9.323 -10.290 1.00 58.72 166 ASP A C 1
ATOM 1323 O O . ASP A 1 166 ? -2.592 9.874 -11.205 1.00 58.72 166 ASP A O 1
ATOM 1327 N N . ASP A 1 167 ? -1.824 7.990 -10.266 1.00 61.91 167 ASP A N 1
ATOM 1328 C CA . ASP A 1 167 ? -2.460 7.079 -11.229 1.00 61.91 167 ASP A CA 1
ATOM 1329 C C . ASP A 1 167 ? -3.980 7.015 -11.035 1.00 61.91 167 ASP A C 1
ATOM 1331 O O . ASP A 1 167 ? -4.514 6.190 -10.297 1.00 61.91 167 ASP A O 1
ATOM 1335 N N . ILE A 1 168 ? -4.649 7.961 -11.700 1.00 66.56 168 ILE A N 1
ATOM 1336 C CA . ILE A 1 168 ? -6.022 8.389 -11.429 1.00 66.56 168 ILE A CA 1
ATOM 1337 C C . ILE A 1 168 ? -6.980 7.205 -11.358 1.00 66.56 168 ILE A C 1
ATOM 1339 O O . ILE A 1 168 ? -7.819 7.186 -10.467 1.00 66.56 168 ILE A O 1
ATOM 1343 N N . ASP A 1 169 ? -6.849 6.218 -12.243 1.00 81.06 169 ASP A N 1
ATOM 1344 C CA . ASP A 1 169 ? -7.835 5.143 -12.334 1.00 81.06 169 ASP A CA 1
ATOM 1345 C C . ASP A 1 169 ? -7.689 4.118 -11.200 1.00 81.06 169 ASP A C 1
ATOM 1347 O O . ASP A 1 169 ? -8.683 3.786 -10.552 1.00 81.06 169 ASP A O 1
ATOM 1351 N N . LEU A 1 170 ? -6.463 3.658 -10.910 1.00 80.25 170 LEU A N 1
ATOM 1352 C CA . LEU A 1 170 ? -6.206 2.676 -9.843 1.00 80.25 170 LEU A CA 1
ATOM 1353 C C . LEU A 1 170 ? -6.537 3.253 -8.466 1.00 80.25 170 LEU A C 1
ATOM 1355 O O . LEU A 1 170 ? -7.161 2.589 -7.637 1.00 80.25 170 LEU A O 1
ATOM 1359 N N . GLU A 1 171 ? -6.151 4.506 -8.251 1.00 82.12 171 GLU A N 1
ATOM 1360 C CA . GLU A 1 171 ? -6.357 5.232 -7.001 1.00 82.12 171 GLU A CA 1
ATOM 1361 C C . GLU A 1 171 ? -7.824 5.640 -6.832 1.00 82.12 171 GLU A C 1
ATOM 1363 O O . GLU A 1 171 ? -8.367 5.588 -5.727 1.00 82.12 171 GLU A O 1
ATOM 1368 N N . ALA A 1 172 ? -8.519 6.009 -7.916 1.00 85.62 172 ALA A N 1
ATOM 1369 C CA . ALA A 1 172 ? -9.959 6.257 -7.869 1.00 85.62 172 ALA A CA 1
ATOM 1370 C C . ALA A 1 172 ? -10.735 4.979 -7.545 1.00 85.62 172 ALA A C 1
ATOM 1372 O O . ALA A 1 172 ? -11.699 5.035 -6.781 1.00 85.62 172 ALA A O 1
ATOM 1373 N N . GLU A 1 173 ? -10.324 3.831 -8.087 1.00 86.44 173 GLU A N 1
ATOM 1374 C CA . GLU A 1 173 ? -10.927 2.540 -7.765 1.00 86.44 173 GLU A CA 1
ATOM 1375 C C . GLU A 1 173 ? -10.729 2.182 -6.285 1.00 86.44 173 GLU A C 1
ATOM 1377 O O . GLU A 1 173 ? -11.705 1.852 -5.604 1.00 86.44 173 GLU A O 1
ATOM 1382 N N . ALA A 1 174 ? -9.504 2.326 -5.768 1.00 83.56 174 ALA A N 1
ATOM 1383 C CA . ALA A 1 174 ? -9.180 2.099 -4.360 1.00 83.56 174 ALA A CA 1
ATOM 1384 C C . ALA A 1 174 ? -9.983 3.013 -3.424 1.00 83.56 174 ALA A C 1
ATOM 1386 O O . ALA A 1 174 ? -10.632 2.535 -2.490 1.00 83.56 174 ALA A O 1
ATOM 1387 N N . ASN A 1 175 ? -10.052 4.311 -3.729 1.00 88.00 175 ASN A N 1
ATOM 1388 C CA . ASN A 1 175 ? -10.852 5.270 -2.965 1.00 88.00 175 ASN A CA 1
ATOM 1389 C C . ASN A 1 175 ? -12.349 4.953 -3.014 1.00 88.00 175 ASN A C 1
ATOM 1391 O O . ASN A 1 175 ? -13.006 4.890 -1.976 1.00 88.00 175 ASN A O 1
ATOM 1395 N N . LYS A 1 176 ? -12.892 4.677 -4.204 1.00 91.00 176 LYS A N 1
ATOM 1396 C CA . LYS A 1 176 ? -14.304 4.316 -4.372 1.00 91.00 176 LYS A CA 1
ATOM 1397 C C . LYS A 1 176 ? -14.649 3.053 -3.587 1.00 91.00 176 LYS A C 1
ATOM 1399 O O . LYS A 1 176 ? -15.707 2.990 -2.956 1.00 91.00 176 LYS A O 1
ATOM 1404 N N . LYS A 1 177 ? -13.774 2.042 -3.615 1.00 90.31 177 LYS A N 1
ATOM 1405 C CA . LYS A 1 177 ? -13.964 0.818 -2.837 1.00 90.31 177 LYS A CA 1
ATOM 1406 C C . LYS A 1 177 ? -13.937 1.126 -1.344 1.00 90.31 177 LYS A C 1
ATOM 1408 O O . LYS A 1 177 ? -14.884 0.739 -0.657 1.00 90.31 177 LYS A O 1
ATOM 1413 N N . ALA A 1 178 ? -12.923 1.841 -0.862 1.00 87.31 178 ALA A N 1
ATOM 1414 C CA . ALA A 1 178 ? -12.800 2.224 0.541 1.00 87.31 178 ALA A CA 1
ATOM 1415 C C . ALA A 1 178 ? -14.053 2.950 1.044 1.00 87.31 178 ALA A C 1
ATOM 1417 O O . ALA A 1 178 ? -14.624 2.558 2.063 1.00 87.31 178 ALA A O 1
ATOM 1418 N N . ASP A 1 179 ? -14.542 3.923 0.276 1.00 90.06 179 ASP A N 1
ATOM 1419 C CA . ASP A 1 179 ? -15.744 4.688 0.601 1.00 90.06 179 ASP A CA 1
ATOM 1420 C C . ASP A 1 179 ? -16.991 3.790 0.625 1.00 90.06 179 ASP A C 1
ATOM 1422 O O . ASP A 1 179 ? -17.778 3.846 1.567 1.00 90.06 179 ASP A O 1
ATOM 1426 N N . SER A 1 180 ? -17.147 2.881 -0.346 1.00 89.31 180 SER A N 1
ATOM 1427 C CA . SER A 1 180 ? -18.284 1.946 -0.373 1.00 89.31 180 SER A CA 1
ATOM 1428 C C . SER A 1 180 ? -18.313 0.999 0.834 1.00 89.31 180 SER A C 1
ATOM 1430 O O . SER A 1 180 ? -19.370 0.743 1.417 1.00 89.31 180 SER A O 1
ATOM 1432 N N . VAL A 1 181 ? -17.143 0.498 1.243 1.00 83.62 181 VAL A N 1
ATOM 1433 C CA . VAL A 1 181 ? -16.993 -0.412 2.381 1.00 83.62 181 VAL A CA 1
ATOM 1434 C C . VAL A 1 181 ? -17.262 0.326 3.687 1.00 83.62 181 VAL A C 1
ATOM 1436 O O . VAL A 1 181 ? -17.920 -0.241 4.567 1.00 83.62 181 VAL A O 1
ATOM 1439 N N . HIS A 1 182 ? -16.777 1.565 3.781 1.00 84.81 182 HIS A N 1
ATOM 1440 C CA . HIS A 1 182 ? -16.916 2.440 4.934 1.00 84.81 182 HIS A CA 1
ATOM 1441 C C . HIS A 1 182 ? -18.371 2.891 5.139 1.00 84.81 182 HIS A C 1
ATOM 1443 O O . HIS A 1 182 ? -18.939 2.666 6.205 1.00 84.81 182 HIS A O 1
ATOM 1449 N N . SER A 1 183 ? -19.018 3.444 4.108 1.00 81.75 183 SER A N 1
ATOM 1450 C CA . SER A 1 183 ? -20.395 3.951 4.196 1.00 81.75 183 SER A CA 1
ATOM 1451 C C . SER A 1 183 ? -21.443 2.846 4.356 1.00 81.75 183 SER A C 1
ATOM 1453 O O . SER A 1 183 ? -22.451 3.053 5.029 1.00 81.75 183 SER A O 1
ATOM 1455 N N . GLY A 1 184 ? -21.210 1.655 3.792 1.00 71.25 184 GLY A N 1
ATOM 1456 C CA . GLY A 1 184 ? -22.146 0.530 3.885 1.00 71.25 184 GLY A CA 1
ATOM 1457 C C . GLY A 1 184 ? -22.311 -0.061 5.293 1.00 71.25 184 GLY A C 1
ATOM 1458 O O . GLY A 1 184 ? -23.276 -0.778 5.529 1.00 71.25 184 GLY A O 1
ATOM 1459 N N . GLY A 1 185 ? -21.403 0.230 6.235 1.00 58.31 185 GLY A N 1
ATOM 1460 C CA . GLY A 1 185 ? -21.515 -0.212 7.634 1.00 58.31 185 GLY A CA 1
ATOM 1461 C C . GLY A 1 185 ? -22.410 0.670 8.513 1.00 58.31 185 GLY A C 1
ATOM 1462 O O . GLY A 1 185 ? -22.870 0.218 9.557 1.00 58.31 185 GLY A O 1
ATOM 1463 N N . SER A 1 186 ? -22.684 1.910 8.096 1.00 55.97 186 SER A N 1
ATOM 1464 C CA . SER A 1 186 ? -23.454 2.870 8.903 1.00 55.97 186 SER A CA 1
ATOM 1465 C C . SER A 1 186 ? -24.971 2.781 8.697 1.00 55.97 186 SER A C 1
ATOM 1467 O O . SER A 1 186 ? -25.721 3.381 9.458 1.00 55.97 186 SER A O 1
ATOM 1469 N N . ALA A 1 187 ? -25.444 2.046 7.686 1.00 53.22 187 ALA A N 1
ATOM 1470 C CA . ALA A 1 187 ? -26.851 2.061 7.273 1.00 53.22 187 ALA A CA 1
ATOM 1471 C C . ALA A 1 187 ? -27.757 1.030 7.980 1.00 53.22 187 ALA A C 1
ATOM 1473 O O . ALA A 1 187 ? -28.949 0.992 7.698 1.00 53.22 187 ALA A O 1
ATOM 1474 N N . SER A 1 188 ? -27.231 0.195 8.881 1.00 50.91 188 SER A N 1
ATOM 1475 C CA . SER A 1 188 ? -27.972 -0.932 9.480 1.00 50.91 188 SER A CA 1
ATOM 1476 C C . SER A 1 188 ? -28.339 -0.769 10.965 1.00 50.91 188 SER A C 1
ATOM 1478 O O . SER A 1 188 ? -28.707 -1.754 11.593 1.00 50.91 188 SER A O 1
ATOM 1480 N N . ASN A 1 189 ? -28.266 0.445 11.529 1.00 44.91 189 ASN A N 1
ATOM 1481 C CA . ASN A 1 189 ? -28.612 0.731 12.937 1.00 44.91 189 ASN A CA 1
ATOM 1482 C C . ASN A 1 189 ? -29.639 1.876 13.118 1.00 44.91 189 ASN A C 1
ATOM 1484 O O . ASN A 1 189 ? -29.634 2.538 14.157 1.00 44.91 189 ASN A O 1
ATOM 1488 N N . LEU A 1 190 ? -30.510 2.118 12.132 1.00 41.28 190 LEU A N 1
ATOM 1489 C CA . LEU A 1 190 ? -31.680 3.000 12.269 1.00 41.28 190 LEU A CA 1
ATOM 1490 C C . LEU A 1 190 ? -32.975 2.220 12.050 1.00 41.28 190 LEU A C 1
ATOM 1492 O O . LEU A 1 190 ? -33.012 1.426 11.083 1.00 41.28 190 LEU A O 1
#

Foldseek 3Di:
DDDDDPPPPPPPPDPDPDPPDDDPPDDPVVSCCVVPPPPLPALVNCVVVVVVLVVLQVVQCVVFKDQPDPVLCVLCCVLLVLDDSRLAIEGELTCNVQQQWDAAQRYIYHNHDADCVDLVSVLSVQLNSLVNSVQSVQPHRRRVVSVLVVVQVVVCSVPVDRDSCPPCPSSVVSNVSSCCSSVVVVPPPD

pLDDT: mean 77.19, std 21.54, range [34.94, 98.75]

Solvent-accessible surface area (backbone atoms only — not comparable to full-atom values): 11485 Å² total; per-residue (Å²): 140,82,81,86,76,81,89,81,79,85,83,82,81,73,97,65,98,73,88,79,87,68,67,91,87,54,61,77,78,49,48,58,40,72,79,44,69,75,68,74,79,48,54,78,81,48,39,69,60,50,50,52,51,51,50,52,51,53,59,69,33,61,96,46,70,37,66,65,54,64,74,60,46,65,75,42,44,87,79,46,74,85,49,67,65,89,66,30,33,36,23,58,63,32,90,61,89,68,67,50,68,48,61,58,44,52,38,35,40,24,43,47,84,75,47,74,87,42,72,67,32,37,35,51,50,39,24,46,51,40,47,31,40,55,17,55,80,55,76,30,54,67,63,48,49,36,56,52,47,57,54,31,52,57,38,30,77,73,68,77,45,76,60,74,77,65,49,60,66,67,46,48,49,17,49,53,50,13,49,53,63,57,58,64,69,69,72,81,83,123